Protein 3M0D (pdb70)

Secondary structure (DSSP, 8-state):
-HHHHHHHHHHHHHHHHHHHHHHHHHHHHHHHHHHHHHHHHHHHHHHHHHHHHHHHHHHHHH-/-HHHHHHHHHHHHHHHHHHHHHHHHHHHHHHHHHHHHHHHHHHHHHHHHHHHHHHHHHHHH--/--HHHHHHHHHHHHHHHHHHHHHHHHHHHHHHHHHHHHHHHHHHHHHHHHHHHHHHHHHHHT-/---HHHHHHGGGTTPPSS-SS-HHHHHHTTEEE-SSTT-EEETTT--EE--PPTT--HHHHHHHH-TT-HHHHH-

CATH classification: 1.20.5.170

Structure (mmCIF, N/CA/C/O backbone):
data_3M0D
#
_entry.id   3M0D
#
_cell.length_a   91.867
_cell.length_b   91.867
_cell.length_c   88.702
_cell.angle_alpha   90.000
_cell.angle_beta   90.000
_cell.angle_gamma   90.000
#
_symmetry.space_group_name_H-M   'I 41'
#
loop_
_entity.id
_entity.type
_entity.pdbx_description
1 polymer 'TNF receptor-associated factor 2'
2 polymer 'TNF receptor-associated factor 1'
3 polymer 'Baculoviral IAP repeat-containing protein 3'
4 non-polymer 'ZINC ION'
5 water water
#
loop_
_atom_site.group_PDB
_atom_site.id
_atom_site.type_symbol
_atom_site.label_atom_id
_atom_site.label_alt_id
_atom_site.label_comp_id
_atom_site.label_asym_id
_atom_site.label_entity_id
_atom_site.label_seq_id
_atom_site.pdbx_PDB_ins_code
_atom_site.Cartn_x
_atom_site.Cartn_y
_atom_site.Cartn_z
_atom_site.occupancy
_atom_site.B_iso_or_equiv
_atom_site.auth_seq_id
_atom_site.auth_comp_id
_atom_site.auth_asym_id
_atom_site.auth_atom_id
_atom_site.pdbx_PDB_model_num
ATOM 1 N N . GLU A 1 2 ? 20.706 43.486 24.250 1.00 67.79 267 GLU A N 1
ATOM 2 C CA . GLU A 1 2 ? 21.832 42.764 23.675 1.00 67.48 267 GLU A CA 1
ATOM 3 C C . GLU A 1 2 ? 22.482 41.850 24.699 1.00 73.50 267 GLU A C 1
ATOM 4 O O . GLU A 1 2 ? 22.115 40.684 24.813 1.00 81.51 267 GLU A O 1
ATOM 10 N N . LEU A 1 3 ? 23.447 42.379 25.446 1.00 70.63 268 LEU A N 1
ATOM 11 C CA . LEU A 1 3 ? 24.277 41.549 26.324 1.00 60.91 268 LEU A CA 1
ATOM 12 C C . LEU A 1 3 ? 23.527 40.954 27.496 1.00 62.78 268 LEU A C 1
ATOM 13 O O . LEU A 1 3 ? 23.891 39.896 28.001 1.00 60.54 268 LEU A O 1
ATOM 18 N N . LEU A 1 4 ? 22.488 41.646 27.935 1.00 71.15 269 LEU A N 1
ATOM 19 C CA . LEU A 1 4 ? 21.683 41.178 29.043 1.00 74.06 269 LEU A CA 1
ATOM 20 C C . LEU A 1 4 ? 20.913 39.932 28.635 1.00 75.18 269 LEU A C 1
ATOM 21 O O . LEU A 1 4 ? 20.949 38.906 29.319 1.00 74.69 269 LEU A O 1
ATOM 26 N N . GLN A 1 5 ? 20.217 40.020 27.509 1.00 75.60 270 GLN A N 1
ATOM 27 C CA . GLN A 1 5 ? 19.429 38.889 27.038 1.00 79.59 270 GLN A CA 1
ATOM 28 C C . GLN A 1 5 ? 20.308 37.712 26.54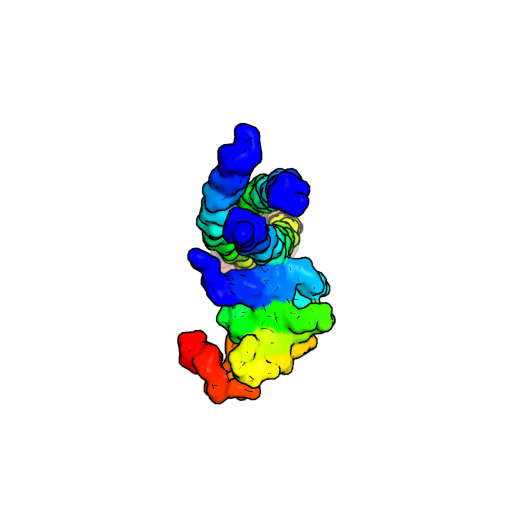7 1.00 69.21 270 GLN A C 1
ATOM 29 O O . GLN A 1 5 ? 19.896 36.547 26.616 1.00 54.15 270 GLN A O 1
ATOM 35 N N . ARG A 1 6 ? 21.514 38.024 26.070 1.00 64.30 271 ARG A N 1
ATOM 36 C CA . ARG A 1 6 ? 22.464 36.992 25.666 1.00 61.21 271 ARG A CA 1
ATOM 37 C C . ARG A 1 6 ? 22.847 36.174 26.874 1.00 54.21 271 ARG A C 1
ATOM 38 O O . ARG A 1 6 ? 22.810 34.960 26.845 1.00 55.47 271 ARG A O 1
ATOM 46 N N . CYS A 1 7 ? 23.217 36.860 27.942 1.00 53.25 272 CYS A N 1
ATOM 47 C CA . CYS A 1 7 ? 23.587 36.208 29.182 1.00 51.75 272 CYS A CA 1
ATOM 48 C C . CYS A 1 7 ? 22.420 35.453 29.834 1.00 54.35 272 CYS A C 1
ATOM 49 O O . CYS A 1 7 ? 22.603 34.346 30.330 1.00 61.02 272 CYS A O 1
ATOM 52 N N . GLU A 1 8 ? 21.227 36.035 29.834 1.00 50.94 273 GLU A N 1
ATOM 53 C CA . GLU A 1 8 ? 20.064 35.347 30.380 1.00 53.22 273 GLU A CA 1
ATOM 54 C C . GLU A 1 8 ? 19.769 34.033 29.617 1.00 65.61 273 GLU A C 1
ATOM 55 O O . GLU A 1 8 ? 19.468 32.990 30.216 1.00 64.16 273 GLU A O 1
ATOM 57 N N . SER A 1 9 ? 19.875 34.102 28.292 1.00 65.95 274 SER A N 1
ATOM 58 C CA . SER A 1 9 ? 19.647 32.966 27.394 1.00 63.63 274 SER A CA 1
ATOM 59 C C . SER A 1 9 ? 20.642 31.835 27.597 1.00 59.69 274 SER A C 1
ATOM 60 O O . SER A 1 9 ? 20.293 30.651 27.562 1.00 56.75 274 SER A O 1
ATOM 63 N N . LEU A 1 10 ? 21.894 32.224 27.775 1.00 55.22 275 LEU A N 1
ATOM 64 C CA . LEU A 1 10 ? 22.990 31.297 27.878 1.00 46.91 275 LEU A CA 1
ATOM 65 C C . LEU A 1 10 ? 22.938 30.618 29.231 1.00 57.59 275 LEU A C 1
ATOM 66 O O . LEU A 1 10 ? 23.348 29.468 29.370 1.00 69.84 275 LEU A O 1
ATOM 71 N N . GLU A 1 11 ? 22.426 31.339 30.221 1.00 50.38 276 GLU A N 1
ATOM 72 C CA . GLU A 1 11 ? 22.252 30.819 31.572 1.00 53.52 276 GLU A CA 1
ATOM 73 C C . GLU A 1 11 ? 21.210 29.701 31.601 1.00 56.12 276 GLU A C 1
ATOM 74 O O . GLU A 1 11 ? 21.227 28.820 32.482 1.00 46.64 276 GLU A O 1
ATOM 80 N N . LYS A 1 12 ? 20.295 29.762 30.635 1.00 58.99 277 LYS A N 1
ATOM 81 C CA . LYS A 1 12 ? 19.323 28.703 30.419 1.00 53.75 277 LYS A CA 1
ATOM 82 C C . LYS A 1 12 ? 19.956 27.535 29.677 1.00 52.60 277 LYS A C 1
ATOM 83 O O . LYS A 1 12 ? 19.967 26.416 30.194 1.00 64.14 277 LYS A O 1
ATOM 89 N N . LYS A 1 13 ? 20.483 27.780 28.476 1.00 40.11 278 LYS A N 1
ATOM 90 C CA . LYS A 1 13 ? 21.160 26.714 27.722 1.00 49.76 278 LYS A CA 1
ATOM 91 C C . LYS A 1 13 ? 22.211 26.008 28.585 1.00 49.48 278 LYS A C 1
ATOM 92 O O . LYS A 1 13 ? 22.416 24.801 28.483 1.00 38.53 278 LYS A O 1
ATOM 98 N N . THR A 1 14 ? 22.848 26.778 29.457 1.00 50.51 279 THR A N 1
ATOM 99 C CA . THR A 1 14 ? 23.853 26.256 30.363 1.00 39.07 279 THR A CA 1
ATOM 100 C C . THR A 1 14 ? 23.250 25.283 31.369 1.00 40.73 279 THR A C 1
ATOM 101 O O . THR A 1 14 ? 23.829 24.237 31.647 1.00 37.49 279 THR A O 1
ATOM 105 N N . ALA A 1 15 ? 22.092 25.641 31.926 1.00 51.26 280 ALA A N 1
ATOM 106 C CA . ALA A 1 15 ? 21.410 24.796 32.901 1.00 52.95 280 ALA A CA 1
ATOM 107 C C . ALA A 1 15 ? 20.876 23.549 32.208 1.00 52.34 280 ALA A C 1
ATOM 108 O O . ALA A 1 15 ? 21.024 22.452 32.729 1.00 52.63 280 ALA A O 1
ATOM 110 N N . THR A 1 16 ? 20.263 23.725 31.035 1.00 52.93 281 THR A N 1
ATOM 111 C CA . THR A 1 16 ? 19.926 22.611 30.130 1.00 52.02 281 THR A CA 1
ATOM 112 C C . THR A 1 16 ? 21.065 21.591 29.973 1.00 51.00 281 THR A C 1
ATOM 113 O O . THR A 1 16 ? 20.844 20.373 30.102 1.00 42.89 281 THR A O 1
ATOM 117 N N . PHE A 1 17 ? 22.273 22.082 29.671 1.00 46.34 282 PHE A N 1
ATOM 118 C CA . PHE A 1 17 ? 23.413 21.199 29.468 1.00 37.64 282 PHE A CA 1
ATOM 119 C C . PHE A 1 17 ? 23.714 20.412 30.735 1.00 38.94 282 PHE A C 1
ATOM 120 O O . PHE A 1 17 ? 23.844 19.176 30.697 1.00 27.81 282 PHE A O 1
ATOM 128 N N . GLU A 1 18 ? 23.802 21.131 31.850 1.00 37.06 283 GLU A N 1
ATOM 129 C CA . GLU A 1 18 ? 23.945 20.502 33.153 1.00 40.35 283 GLU A CA 1
ATOM 130 C C . GLU A 1 18 ? 22.935 19.384 33.414 1.00 44.70 283 GLU A C 1
ATOM 131 O O . GLU A 1 18 ? 23.285 18.375 34.018 1.00 52.79 283 GLU A O 1
ATOM 137 N N 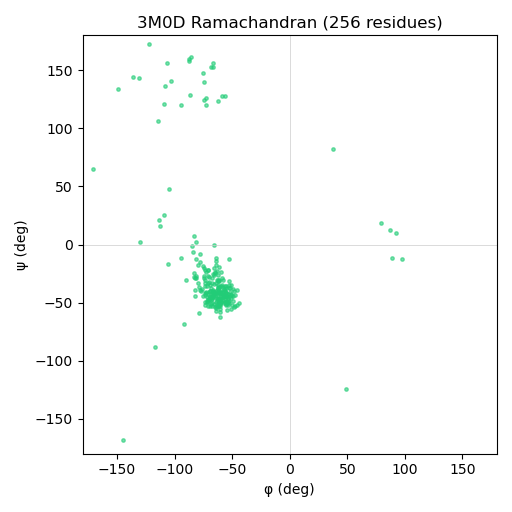. ASN A 1 19 ? 21.689 19.554 32.970 1.00 40.02 284 ASN A N 1
ATOM 138 C CA . ASN A 1 19 ? 20.660 18.522 33.177 1.00 54.12 284 ASN A CA 1
ATOM 139 C C . ASN A 1 19 ? 20.926 17.238 32.396 1.00 48.16 284 ASN A C 1
ATOM 140 O O . ASN A 1 19 ? 20.912 16.151 32.955 1.00 27.41 284 ASN A O 1
ATOM 145 N N . ILE A 1 20 ? 21.132 17.374 31.092 1.00 51.18 285 ILE A N 1
ATOM 146 C CA . ILE A 1 20 ? 21.531 16.249 30.261 1.00 49.71 285 ILE A CA 1
ATOM 147 C C . ILE A 1 20 ? 22.688 15.463 30.886 1.00 44.15 285 ILE A C 1
ATOM 148 O O . ILE A 1 20 ? 22.635 14.237 31.034 1.00 39.00 285 ILE A O 1
ATOM 153 N N . VAL A 1 21 ? 23.748 16.178 31.232 1.00 45.67 286 VAL A N 1
ATOM 154 C CA . VAL A 1 21 ? 24.953 15.537 31.732 1.00 47.89 286 VAL A CA 1
ATOM 155 C C . VAL A 1 21 ? 24.666 14.799 33.031 1.00 43.66 286 VAL A C 1
ATOM 156 O O . VAL A 1 21 ? 25.192 13.711 33.273 1.00 34.41 286 VAL A O 1
ATOM 160 N N . CYS A 1 22 ? 23.821 15.399 33.858 1.00 37.17 287 CYS A N 1
ATOM 161 C CA . CYS A 1 22 ? 23.390 14.770 35.096 1.00 38.12 287 CYS A CA 1
ATOM 162 C C . CYS A 1 22 ? 22.875 13.346 34.856 1.00 39.34 287 CYS A C 1
ATOM 163 O O . CYS A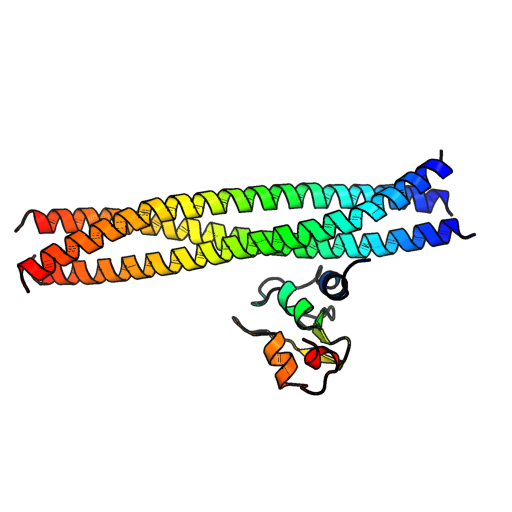 1 22 ? 23.362 12.392 35.456 1.00 38.29 287 CYS A O 1
ATOM 166 N N . VAL A 1 23 ? 21.900 13.227 33.956 1.00 38.31 288 VAL A N 1
ATOM 167 C CA . VAL A 1 23 ? 21.232 11.972 33.642 1.00 35.29 288 VAL A CA 1
ATOM 168 C C . VAL A 1 23 ? 22.161 10.977 32.947 1.00 31.45 288 VAL A C 1
ATOM 169 O O . VAL A 1 23 ? 22.156 9.773 33.245 1.00 23.68 288 VAL A O 1
ATOM 173 N N . LEU A 1 24 ? 22.935 11.479 31.993 1.00 30.64 289 LEU A N 1
ATOM 174 C CA . LEU A 1 24 ? 23.887 10.628 31.302 1.00 31.14 289 LEU A CA 1
ATOM 175 C C . LEU A 1 24 ? 24.791 9.941 32.304 1.00 37.13 289 LEU A C 1
ATOM 176 O O . LEU A 1 24 ? 24.953 8.723 32.250 1.00 38.32 289 LEU A O 1
ATOM 181 N N . ASN A 1 25 ? 25.370 10.707 33.218 1.00 22.00 290 ASN A N 1
ATOM 182 C CA . ASN A 1 25 ? 26.232 10.129 34.230 1.00 34.95 290 ASN A CA 1
ATOM 183 C C . ASN A 1 25 ? 25.557 9.041 35.044 1.00 33.04 290 ASN A C 1
ATOM 184 O O . ASN A 1 25 ? 26.157 7.998 35.328 1.00 31.80 290 ASN A O 1
ATOM 189 N N . ARG A 1 26 ? 24.319 9.301 35.444 1.00 35.58 291 ARG A N 1
ATOM 190 C CA . ARG A 1 26 ? 23.572 8.330 36.222 1.00 39.50 291 ARG A CA 1
ATOM 191 C C . ARG A 1 26 ? 23.483 7.025 35.426 1.00 36.77 291 ARG A C 1
ATOM 192 O O . ARG A 1 26 ? 23.721 5.956 35.970 1.00 30.74 291 ARG A O 1
ATOM 200 N N . GLU A 1 27 ? 23.172 7.109 34.133 1.00 39.70 292 GLU A N 1
ATOM 201 C CA . GLU A 1 27 ? 22.991 5.896 33.328 1.00 38.59 292 GLU A CA 1
ATOM 202 C C . GLU A 1 27 ? 24.281 5.134 33.098 1.00 37.99 292 GLU A C 1
ATOM 203 O O . GLU A 1 27 ? 24.293 3.907 33.152 1.00 40.25 292 GLU A O 1
ATOM 209 N N . VAL A 1 28 ? 25.374 5.851 32.863 1.00 39.87 293 VAL A N 1
ATOM 210 C CA . VAL A 1 28 ? 26.681 5.205 32.819 1.00 36.99 293 VAL A CA 1
ATOM 211 C C . VAL A 1 28 ? 26.877 4.356 34.073 1.00 39.20 293 VAL A C 1
ATOM 212 O O . VAL A 1 28 ? 27.287 3.199 33.994 1.00 42.68 293 VAL A O 1
ATOM 216 N N . GLU A 1 29 ? 26.557 4.932 35.228 1.00 32.29 294 GLU A N 1
ATOM 217 C CA . GLU A 1 29 ? 26.662 4.216 36.495 1.00 34.53 294 GLU A CA 1
ATOM 218 C C . GLU A 1 29 ? 25.772 2.968 36.554 1.00 40.55 294 GLU A C 1
ATOM 219 O O . GLU A 1 29 ? 26.203 1.927 37.062 1.00 45.73 294 GLU A O 1
ATOM 225 N N . ARG A 1 30 ? 24.538 3.068 36.059 1.00 30.58 295 ARG A N 1
ATOM 226 C CA . ARG A 1 30 ? 23.660 1.912 36.064 1.00 35.96 295 ARG A CA 1
ATOM 227 C C . ARG A 1 30 ? 24.173 0.832 35.075 1.0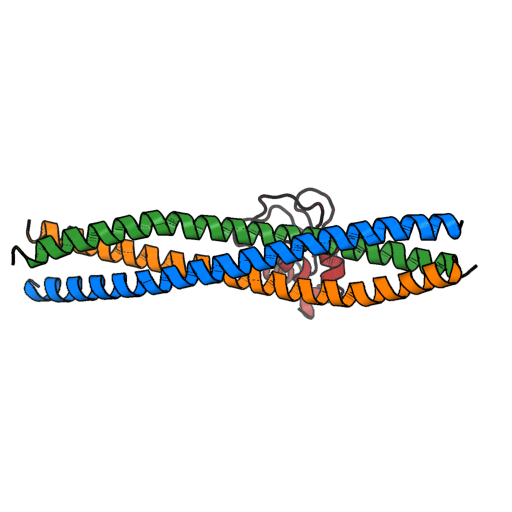0 46.67 295 ARG A C 1
ATOM 228 O O . ARG A 1 30 ? 24.097 -0.377 35.354 1.00 40.60 295 ARG A O 1
ATOM 236 N N . VAL A 1 31 ? 24.712 1.265 33.935 1.00 35.65 296 VAL A N 1
ATOM 237 C CA . VAL A 1 31 ? 25.290 0.321 32.979 1.00 33.70 296 VAL A CA 1
ATOM 238 C C . VAL A 1 31 ? 26.540 -0.341 33.574 1.00 40.63 296 VAL A C 1
ATOM 239 O O . VAL A 1 31 ? 26.720 -1.559 33.478 1.00 49.15 296 VAL A O 1
ATOM 243 N N . ALA A 1 32 ? 27.389 0.465 34.201 1.00 33.61 297 ALA A N 1
ATOM 244 C CA . ALA A 1 32 ? 28.580 -0.049 34.844 1.00 34.68 297 ALA A CA 1
ATOM 245 C C . ALA A 1 32 ? 28.216 -1.106 35.888 1.00 40.99 297 ALA A C 1
ATOM 246 O O . ALA A 1 32 ? 28.911 -2.121 36.020 1.00 41.17 297 ALA A O 1
ATOM 248 N N . MET A 1 33 ? 27.128 -0.868 36.621 1.00 43.24 298 MET A N 1
ATOM 249 C CA . MET A 1 33 ? 26.698 -1.775 37.687 1.00 45.13 298 MET A CA 1
ATOM 250 C C . MET A 1 33 ? 26.090 -3.070 37.173 1.00 51.35 298 MET A C 1
ATOM 251 O O . MET A 1 33 ? 26.346 -4.153 37.721 1.00 45.64 298 MET A O 1
ATOM 256 N N . THR A 1 34 ? 25.274 -2.963 36.131 1.00 59.82 299 THR A N 1
ATOM 257 C CA . THR A 1 34 ? 24.645 -4.155 35.575 1.00 63.35 299 THR A CA 1
ATOM 258 C C . THR A 1 34 ? 25.618 -4.955 34.703 1.00 55.33 299 THR A C 1
ATOM 259 O O . THR A 1 34 ? 25.358 -6.115 34.401 1.00 60.25 299 THR A O 1
ATOM 263 N N . ALA A 1 35 ? 26.744 -4.350 34.324 1.00 43.95 300 ALA A N 1
ATOM 264 C CA . ALA A 1 35 ? 27.853 -5.125 33.731 1.00 45.16 300 ALA A CA 1
ATOM 265 C C . ALA A 1 35 ? 28.683 -5.887 34.792 1.00 47.94 300 ALA A C 1
ATOM 266 O O . ALA A 1 35 ? 29.093 -7.032 34.561 1.00 45.47 300 ALA A O 1
ATOM 268 N N . GLU A 1 36 ? 28.920 -5.250 35.943 1.00 40.70 301 GLU A N 1
ATOM 269 C CA . GLU A 1 36 ? 29.546 -5.923 37.075 1.00 44.25 301 GLU A CA 1
ATOM 270 C C . GLU A 1 36 ? 28.717 -7.147 37.457 1.00 56.19 301 GLU A C 1
ATOM 271 O O . GLU A 1 36 ? 29.254 -8.224 37.686 1.00 62.32 301 GLU A O 1
ATOM 273 N N . ALA A 1 37 ? 27.399 -6.984 37.500 1.00 58.74 302 ALA A N 1
ATOM 274 C CA . ALA A 1 37 ? 26.511 -8.076 37.877 1.00 48.41 302 ALA A CA 1
ATOM 275 C C . ALA A 1 37 ? 26.443 -9.149 36.796 1.00 52.23 302 ALA A C 1
ATOM 276 O O . ALA A 1 37 ? 26.443 -10.355 37.093 1.00 55.72 302 ALA A O 1
ATOM 278 N N . CYS A 1 38 ? 26.362 -8.711 35.543 1.00 41.58 303 CYS A N 1
ATOM 279 C CA . CYS A 1 38 ? 26.344 -9.649 34.438 1.00 36.67 303 CYS A CA 1
ATOM 280 C C . CYS A 1 38 ? 27.559 -10.572 34.561 1.00 43.50 303 CYS A C 1
ATOM 281 O O . CYS A 1 38 ? 27.433 -11.801 34.448 1.00 40.79 303 CYS A O 1
ATOM 284 N N . SER A 1 39 ? 28.720 -9.969 34.829 1.00 39.76 304 SER A N 1
ATOM 285 C CA . SER A 1 39 ? 29.985 -10.699 34.974 1.00 48.07 304 SER A CA 1
ATOM 286 C C . SER A 1 39 ? 30.174 -11.471 36.291 1.00 51.85 304 SER A C 1
ATOM 287 O O . SER A 1 39 ? 31.033 -12.352 36.383 1.00 47.76 304 SER A O 1
ATOM 290 N N . ARG A 1 40 ? 29.393 -11.128 37.309 1.00 46.40 305 ARG A N 1
ATOM 291 C CA . ARG A 1 40 ? 29.334 -11.943 38.508 1.00 38.69 305 ARG A CA 1
ATOM 292 C C . ARG A 1 40 ? 28.555 -13.242 38.233 1.00 45.24 305 ARG A C 1
ATOM 293 O O . ARG A 1 40 ? 28.936 -14.312 38.706 1.00 42.47 305 ARG A O 1
ATOM 301 N N . GLN A 1 41 ? 27.460 -13.142 37.480 1.00 45.37 306 GLN A N 1
ATOM 302 C CA . GLN A 1 41 ? 26.657 -14.316 37.133 1.00 48.81 306 GLN A CA 1
ATOM 303 C C . GLN A 1 41 ? 27.420 -15.266 36.231 1.00 61.86 306 GLN A C 1
ATOM 304 O O . GLN A 1 41 ? 27.362 -16.485 36.396 1.00 68.11 306 GLN A O 1
ATOM 310 N N . HIS A 1 42 ? 28.115 -14.701 35.254 1.00 65.10 307 HIS A N 1
ATOM 311 C CA . HIS A 1 42 ? 28.972 -15.493 34.396 1.00 57.31 307 HIS A CA 1
ATOM 312 C C . HIS A 1 42 ? 29.995 -16.283 35.229 1.00 54.94 307 HIS A C 1
ATOM 313 O O . HIS A 1 42 ? 30.261 -17.449 34.959 1.00 55.14 307 HIS A O 1
ATOM 320 N N . ARG A 1 43 ? 30.564 -15.650 36.247 1.00 55.67 308 ARG A N 1
ATOM 321 C CA . ARG A 1 43 ? 31.549 -16.320 37.085 1.00 50.71 308 ARG A CA 1
ATOM 322 C C . ARG A 1 43 ? 30.917 -17.531 37.776 1.00 57.30 308 ARG A C 1
ATOM 323 O O . ARG A 1 43 ? 31.594 -18.537 38.015 1.00 64.45 308 ARG A O 1
ATOM 325 N N . LEU A 1 44 ? 29.617 -17.437 38.060 1.00 51.73 309 LEU A N 1
ATOM 326 C CA . LEU A 1 44 ? 28.895 -18.475 38.791 1.00 55.44 309 LEU A CA 1
ATOM 327 C C . LEU A 1 44 ? 28.461 -19.642 37.904 1.00 59.02 309 LEU A C 1
ATOM 328 O O . LEU A 1 44 ? 28.318 -20.781 38.368 1.00 51.07 309 LEU A O 1
ATOM 333 N N . ASP A 1 45 ? 28.244 -19.346 36.628 1.00 63.05 310 ASP A N 1
ATOM 334 C CA . ASP A 1 45 ? 27.811 -20.355 35.674 1.00 61.04 310 ASP A CA 1
ATOM 335 C C . ASP A 1 45 ? 29.016 -21.015 35.016 1.00 49.46 310 ASP A C 1
ATOM 336 O O . ASP A 1 45 ? 28.969 -22.178 34.647 1.00 42.19 310 ASP A O 1
ATOM 341 N N . GLN A 1 46 ? 30.099 -20.256 34.882 1.00 48.07 311 GLN A N 1
ATOM 342 C CA . GLN A 1 46 ? 31.347 -20.760 34.327 1.00 52.83 311 GLN A CA 1
ATOM 343 C C . GLN A 1 46 ? 31.898 -21.881 35.180 1.00 60.36 311 GLN A C 1
ATOM 344 O O . GLN A 1 46 ? 32.582 -22.769 34.680 1.00 60.76 311 GLN A O 1
ATOM 350 N N . ASP A 1 47 ? 31.616 -21.809 36.479 1.00 63.75 312 ASP A N 1
ATOM 351 C CA . ASP A 1 47 ? 32.059 -22.807 37.450 1.00 58.49 312 ASP A CA 1
ATOM 352 C C . ASP A 1 47 ? 31.128 -24.046 37.446 1.00 62.51 312 ASP A C 1
ATOM 353 O O . ASP A 1 47 ? 31.551 -25.165 37.772 1.00 58.68 312 ASP A O 1
ATOM 355 N N . LYS A 1 48 ? 29.867 -23.818 37.069 1.00 58.27 313 LYS A N 1
ATOM 356 C CA . LYS A 1 48 ? 28.866 -24.867 36.894 1.00 42.80 313 LYS A CA 1
ATOM 357 C C . LYS A 1 48 ? 29.109 -25.637 35.602 1.00 51.32 313 LYS A C 1
ATOM 358 O O . LYS A 1 48 ? 29.021 -26.871 35.578 1.00 66.19 313 LYS A O 1
ATOM 364 N N . ILE A 1 49 ? 29.385 -24.901 34.529 1.00 36.56 314 ILE A N 1
ATOM 365 C CA . ILE A 1 49 ? 29.835 -25.494 33.277 1.00 39.16 314 ILE A CA 1
ATOM 366 C C . ILE A 1 49 ? 31.081 -26.361 33.456 1.00 36.81 314 ILE A C 1
ATOM 367 O O . ILE A 1 49 ? 31.146 -27.485 32.969 1.00 34.15 314 ILE A O 1
ATOM 372 N N . GLU A 1 50 ? 32.087 -25.826 34.129 1.00 37.71 315 GLU A N 1
ATOM 373 C CA . GLU A 1 50 ? 33.316 -26.576 34.295 1.00 48.02 315 GLU A CA 1
ATOM 374 C C . GLU A 1 50 ? 33.003 -27.871 35.023 1.00 46.04 315 GLU A C 1
ATOM 375 O O . GLU A 1 50 ? 33.602 -28.905 34.752 1.00 41.04 315 GLU A O 1
ATOM 381 N N . ALA A 1 51 ? 32.053 -27.800 35.947 1.00 47.38 316 ALA A N 1
ATOM 382 C CA . ALA A 1 51 ? 31.671 -28.946 36.750 1.00 48.34 316 ALA A CA 1
ATOM 383 C C . ALA A 1 51 ? 30.933 -29.969 35.894 1.00 56.56 316 ALA A C 1
ATOM 384 O O . ALA A 1 51 ? 31.154 -31.177 36.023 1.00 58.59 316 ALA A O 1
ATOM 386 N N . LEU A 1 52 ? 30.057 -29.484 35.021 1.00 51.30 317 LEU A N 1
ATOM 387 C CA . LEU A 1 52 ? 29.427 -30.352 34.037 1.00 50.07 317 LEU A CA 1
ATOM 388 C C . LEU A 1 52 ? 30.438 -30.981 33.074 1.00 45.64 317 LEU A C 1
ATOM 389 O O . LEU A 1 52 ? 30.468 -32.200 32.916 1.00 34.98 317 LEU A O 1
ATOM 394 N N . SER A 1 53 ? 31.268 -30.157 32.439 1.00 45.58 318 SER A N 1
ATOM 395 C CA . SER A 1 53 ? 32.227 -30.676 31.471 1.00 47.52 318 SER A CA 1
ATOM 396 C C . SER A 1 53 ? 33.132 -31.713 32.126 1.00 54.98 318 SER A C 1
ATOM 397 O O . SER A 1 53 ? 33.616 -32.641 31.476 1.00 57.52 318 SER A O 1
ATOM 400 N N . SER A 1 54 ? 33.363 -31.535 33.419 1.00 50.80 319 SER A N 1
ATOM 401 C CA . SER A 1 54 ? 34.203 -32.439 34.175 1.00 53.68 319 SER A CA 1
ATOM 402 C C . SER A 1 54 ? 33.459 -33.773 34.391 1.00 66.65 319 SER A C 1
ATOM 403 O O . SER A 1 54 ? 34.045 -34.859 34.267 1.00 66.87 319 SER A O 1
ATOM 406 N N . LYS A 1 55 ? 32.165 -33.692 34.696 1.00 63.21 320 LYS A N 1
ATOM 407 C CA . LYS A 1 55 ? 31.366 -34.898 34.921 1.00 50.13 320 LYS A CA 1
ATOM 408 C C . LYS A 1 55 ? 31.044 -35.625 33.620 1.00 49.50 320 LYS A C 1
ATOM 409 O O . LYS A 1 55 ? 30.819 -36.839 33.617 1.00 54.84 320 LYS A O 1
ATOM 415 N N . VAL A 1 56 ? 31.003 -34.884 32.516 1.00 43.61 321 VAL A N 1
ATOM 416 C CA . VAL A 1 56 ? 30.717 -35.488 31.219 1.00 38.03 321 VAL A CA 1
ATOM 417 C C . VAL A 1 56 ? 31.939 -36.233 30.676 1.00 49.58 321 VAL A C 1
ATOM 418 O O . VAL A 1 56 ? 31.799 -37.321 30.117 1.00 55.34 321 VAL A O 1
ATOM 422 N N . GLN A 1 57 ? 33.134 -35.680 30.887 1.00 53.80 322 GLN A N 1
ATOM 423 C CA . GLN A 1 57 ? 34.359 -36.382 30.525 1.00 56.28 322 GLN A CA 1
ATOM 424 C C . GLN A 1 57 ? 34.511 -37.704 31.292 1.00 60.50 322 GLN A C 1
ATOM 425 O O . GLN A 1 57 ? 34.763 -38.741 30.688 1.00 64.17 322 GLN A O 1
ATOM 431 N N . GLN A 1 58 ? 34.348 -37.665 32.615 1.00 64.64 323 GLN A N 1
ATOM 432 C CA . GLN A 1 58 ? 34.426 -38.867 33.452 1.00 71.05 323 GLN A CA 1
ATOM 433 C C . GLN A 1 58 ? 33.529 -39.993 32.921 1.00 68.50 323 GLN A C 1
ATOM 434 O O . GLN A 1 58 ? 33.946 -41.161 32.865 1.00 66.79 323 GLN A O 1
ATOM 440 N N . LEU A 1 59 ? 32.305 -39.631 32.530 1.00 60.18 324 LEU A N 1
ATOM 441 C CA . LEU A 1 59 ? 31.343 -40.573 31.950 1.00 57.06 324 LEU A CA 1
ATOM 442 C C . LEU A 1 59 ? 31.793 -41.156 30.606 1.00 54.13 324 LEU A C 1
ATOM 443 O O . LEU A 1 59 ? 31.830 -42.374 30.419 1.00 58.22 324 LEU A O 1
ATOM 448 N N . GLU A 1 60 ? 32.107 -40.280 29.663 1.00 47.23 325 GLU A N 1
ATOM 449 C CA . GLU A 1 60 ? 32.601 -40.710 28.365 1.00 47.85 325 GLU A CA 1
ATOM 450 C C . GLU A 1 60 ? 33.747 -41.733 28.466 1.00 51.22 325 GLU A C 1
ATOM 451 O O . GLU A 1 60 ? 33.750 -42.731 27.742 1.00 46.61 325 GLU A O 1
ATOM 457 N N . ARG A 1 61 ? 34.707 -41.470 29.358 1.00 47.38 326 ARG A N 1
ATOM 458 C CA . ARG A 1 61 ? 35.825 -42.364 29.610 1.00 50.44 326 ARG A CA 1
ATOM 459 C C . ARG A 1 61 ? 35.318 -43.703 30.116 1.00 62.04 326 ARG A C 1
ATOM 460 O O . ARG A 1 61 ? 35.867 -44.756 29.778 1.00 64.98 326 ARG A O 1
ATOM 468 N N . SER A 1 62 ? 34.264 -43.645 30.925 1.00 59.75 327 SER A N 1
ATOM 469 C CA . SER A 1 62 ? 33.684 -44.830 31.539 1.00 60.34 327 SER A CA 1
ATOM 470 C C . SER A 1 62 ? 33.192 -45.874 30.530 1.00 69.84 327 SER A C 1
ATOM 471 O O . SER A 1 62 ? 33.099 -47.068 30.850 1.00 78.35 327 SER A O 1
ATOM 474 N N . ILE A 1 63 ? 32.887 -45.435 29.313 1.00 64.78 328 ILE A N 1
ATOM 475 C CA . ILE A 1 63 ? 32.262 -46.324 28.346 1.00 62.89 328 ILE A CA 1
ATOM 476 C C . ILE A 1 63 ? 32.945 -46.335 26.972 1.00 57.20 328 ILE A C 1
ATOM 477 O O . ILE A 1 63 ? 32.493 -47.026 26.057 1.00 56.43 328 ILE A O 1
ATOM 482 N N . GLY A 1 64 ? 34.029 -45.578 26.834 1.00 50.49 329 GLY A N 1
ATOM 483 C CA . GLY A 1 64 ? 34.587 -45.279 25.525 1.00 49.50 329 GLY A CA 1
ATOM 484 C C . GLY A 1 64 ? 33.841 -44.113 24.881 1.00 58.82 329 GLY A C 1
ATOM 485 O O . GLY A 1 64 ? 34.198 -42.928 25.021 1.00 59.47 329 GLY A O 1
ATOM 486 N N . GLU B 1 2 ? 25.911 41.637 39.896 1.00 82.59 267 GLU B N 1
ATOM 487 C CA . GLU B 1 2 ? 24.869 41.499 38.886 1.00 83.39 267 GLU B CA 1
ATOM 488 C C . GLU B 1 2 ? 25.404 40.914 37.584 1.00 80.21 267 GLU B C 1
ATOM 489 O O . GLU B 1 2 ? 25.906 39.794 37.563 1.00 88.39 267 GLU B O 1
ATOM 495 N N . LEU B 1 3 ? 25.318 41.679 36.504 1.00 69.90 268 LEU B N 1
ATOM 496 C CA . LEU B 1 3 ? 25.675 41.175 35.177 1.00 63.62 268 LEU B CA 1
ATOM 497 C C . LEU B 1 3 ? 27.171 40.932 34.899 1.00 70.63 268 LEU B C 1
ATOM 498 O O . LEU B 1 3 ? 27.510 40.036 34.130 1.00 77.62 268 LEU B O 1
ATOM 503 N N . LEU B 1 4 ? 28.070 41.722 35.477 1.00 65.86 269 LEU B N 1
ATOM 504 C CA . LEU B 1 4 ? 29.485 41.468 35.235 1.00 68.44 269 LEU B CA 1
ATOM 505 C C . LEU B 1 4 ? 29.907 40.125 35.850 1.00 69.02 269 LEU B C 1
ATOM 506 O O . LEU B 1 4 ? 30.667 39.359 35.248 1.00 62.80 269 LEU B O 1
ATOM 511 N N . GLN B 1 5 ? 29.401 39.850 37.051 1.00 68.73 270 GLN B N 1
ATOM 512 C CA . GLN B 1 5 ? 29.737 38.628 37.765 1.00 70.76 270 GLN B CA 1
ATOM 513 C C . GLN B 1 5 ? 29.035 37.428 37.134 1.00 74.32 270 GLN B C 1
ATOM 514 O O . GLN B 1 5 ? 29.584 36.326 37.131 1.00 78.10 270 GLN B O 1
ATOM 516 N N . ARG B 1 6 ? 27.829 37.647 36.599 1.00 65.33 271 ARG B N 1
ATOM 517 C CA . ARG B 1 6 ? 27.087 36.590 35.898 1.00 60.83 271 ARG B CA 1
ATOM 518 C C . ARG B 1 6 ? 27.850 36.050 34.681 1.00 65.32 271 ARG B C 1
ATOM 519 O O . ARG B 1 6 ? 28.070 34.841 34.555 1.00 77.89 271 ARG B O 1
ATOM 527 N N . CYS B 1 7 ? 28.228 36.950 33.780 1.00 47.76 272 CYS B N 1
ATOM 528 C CA . CYS B 1 7 ? 29.179 36.639 32.717 1.00 49.54 272 CYS B CA 1
ATOM 529 C C . CYS B 1 7 ? 30.452 35.897 33.178 1.00 60.05 272 CYS B C 1
ATOM 530 O O . CYS B 1 7 ? 30.915 34.995 32.487 1.00 64.67 272 CYS B O 1
ATOM 533 N N . GLU B 1 8 ? 31.055 36.302 34.296 1.00 58.92 273 GLU B N 1
ATOM 534 C CA . GLU B 1 8 ? 32.303 35.677 34.738 1.00 52.56 273 GLU B CA 1
ATOM 535 C C . GLU B 1 8 ? 32.026 34.224 35.141 1.00 56.71 273 GLU B C 1
ATOM 536 O O . GLU B 1 8 ? 32.799 33.308 34.821 1.00 41.00 273 GLU B O 1
ATOM 538 N N . SER B 1 9 ? 30.901 34.029 35.827 1.00 63.86 274 SER B N 1
ATOM 539 C CA . SER B 1 9 ? 30.431 32.701 36.204 1.00 66.32 274 SER B CA 1
ATOM 540 C C . SER B 1 9 ? 30.293 31.787 34.984 1.00 59.98 274 SER B C 1
ATOM 541 O O . SER B 1 9 ? 30.669 30.614 35.033 1.00 57.12 274 SER B O 1
ATOM 544 N N . LEU B 1 10 ? 29.769 32.345 33.896 1.00 54.13 275 LEU B N 1
ATOM 545 C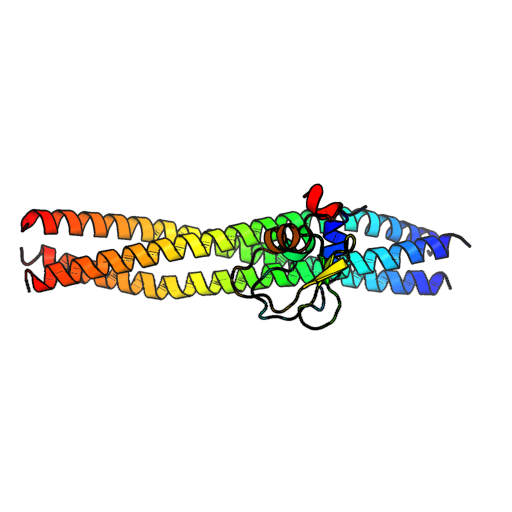 CA . LEU B 1 10 ? 29.583 31.624 32.634 1.00 53.36 275 LEU B CA 1
ATOM 546 C C . LEU B 1 10 ? 30.884 31.152 31.932 1.00 49.97 275 LEU B C 1
ATOM 547 O O . LEU B 1 10 ? 31.049 29.959 31.653 1.00 51.10 275 LEU B O 1
ATOM 552 N N . GLU B 1 11 ? 31.794 32.073 31.630 1.00 45.55 276 GLU B N 1
ATOM 553 C CA . GLU B 1 11 ? 33.062 31.694 31.012 1.00 55.89 276 GLU B CA 1
ATOM 554 C C . GLU B 1 11 ? 33.884 30.757 31.905 1.00 61.55 276 GLU B C 1
ATOM 555 O O . GLU B 1 11 ? 34.784 30.067 31.422 1.00 72.90 276 GLU B O 1
ATOM 561 N N . LYS B 1 12 ? 33.572 30.737 33.199 1.00 49.49 277 LYS B N 1
ATOM 562 C CA . LYS B 1 12 ? 34.175 29.782 34.119 1.00 44.12 277 LYS B CA 1
ATOM 563 C C . LYS B 1 12 ? 33.510 28.416 33.986 1.00 49.45 277 LYS B C 1
ATOM 564 O O . LYS B 1 12 ? 34.162 27.379 34.097 1.00 48.44 277 LYS B O 1
ATOM 566 N N . LYS B 1 13 ? 32.200 28.435 33.760 1.00 53.57 278 LYS B N 1
ATOM 567 C CA . LYS B 1 13 ? 31.389 27.226 33.716 1.00 53.00 278 LYS B CA 1
ATOM 568 C C . LYS B 1 13 ? 31.726 26.453 32.460 1.00 50.15 278 LYS B C 1
ATOM 569 O O . LYS B 1 13 ? 32.053 25.264 32.513 1.00 54.31 278 LYS B O 1
ATOM 575 N N . THR B 1 14 ? 31.657 27.136 31.326 1.00 37.74 279 THR B N 1
ATOM 576 C CA . THR B 1 14 ? 31.922 26.491 30.051 1.00 53.74 279 THR B CA 1
ATOM 577 C C . THR B 1 14 ? 33.392 26.061 29.911 1.00 64.46 279 THR B C 1
ATOM 578 O O . THR B 1 14 ? 33.726 25.142 29.152 1.00 61.10 279 THR B O 1
ATOM 582 N N . ALA B 1 15 ? 34.276 26.746 30.627 1.00 64.87 280 ALA B N 1
ATOM 583 C CA . ALA B 1 15 ? 35.663 26.328 30.682 1.00 52.36 280 ALA B CA 1
ATOM 584 C C . ALA B 1 15 ? 35.702 24.918 31.252 1.00 53.02 280 ALA B C 1
ATOM 585 O O . ALA B 1 15 ? 36.354 24.031 30.715 1.00 64.78 280 ALA B O 1
ATOM 587 N N . THR B 1 16 ? 34.977 24.716 32.343 1.00 50.98 281 THR B N 1
ATOM 588 C CA . THR B 1 16 ? 34.961 23.435 33.027 1.00 59.51 281 THR B CA 1
ATOM 589 C C . THR B 1 16 ? 34.179 22.399 32.238 1.00 57.79 281 THR B C 1
ATOM 590 O O . THR B 1 16 ? 34.394 21.198 32.398 1.00 57.58 281 THR B O 1
ATOM 594 N N . PHE B 1 17 ? 33.275 22.870 31.387 1.00 50.44 282 PHE B N 1
ATOM 595 C CA . PHE B 1 17 ? 32.461 21.969 30.588 1.00 42.54 282 PHE B CA 1
ATOM 596 C C . PHE B 1 17 ? 33.291 21.121 29.657 1.00 33.80 282 PHE B C 1
ATOM 597 O O . PHE B 1 17 ? 32.916 19.986 29.371 1.00 40.60 282 PHE B O 1
ATOM 605 N N . GLU B 1 18 ? 34.415 21.663 29.192 1.00 29.36 283 GLU B N 1
ATOM 606 C CA . GLU B 1 18 ? 35.309 20.915 28.309 1.00 32.19 283 GLU B CA 1
ATOM 607 C C . GLU B 1 18 ? 35.830 19.636 28.951 1.00 41.94 283 GLU B C 1
ATOM 608 O O . GLU B 1 18 ? 35.778 18.546 28.337 1.00 43.65 283 GLU B O 1
ATOM 614 N N . ASN B 1 19 ? 36.342 19.763 30.176 1.00 37.09 284 ASN B N 1
ATOM 615 C CA . ASN B 1 19 ? 36.901 18.595 30.836 1.00 43.91 284 ASN B CA 1
ATOM 616 C C . ASN B 1 19 ? 35.845 17.578 31.259 1.00 44.04 284 ASN B C 1
ATOM 617 O O . ASN B 1 19 ? 36.099 16.359 31.244 1.00 43.52 284 ASN B O 1
ATOM 622 N N . ILE B 1 20 ? 34.662 18.079 31.611 1.00 36.87 285 ILE B N 1
ATOM 623 C CA . ILE B 1 20 ? 33.513 17.216 31.850 1.00 35.33 285 ILE B CA 1
ATOM 624 C C . ILE B 1 20 ? 33.239 16.307 30.650 1.00 34.34 285 ILE B C 1
ATOM 625 O O . ILE B 1 20 ? 33.211 15.072 30.792 1.00 31.33 285 ILE B O 1
ATOM 630 N N . VAL B 1 21 ? 33.044 16.917 29.480 1.00 30.19 286 VAL B N 1
ATOM 631 C CA . VAL B 1 21 ? 32.816 16.169 28.247 1.00 29.55 286 VAL B CA 1
ATOM 632 C C . VAL B 1 21 ? 33.957 15.214 27.964 1.00 37.07 286 VAL B C 1
ATOM 633 O O . VAL B 1 21 ? 33.735 14.074 27.556 1.00 41.07 286 VAL B O 1
ATOM 637 N N . CYS B 1 22 ? 35.182 15.688 28.176 1.00 38.33 287 CYS B N 1
ATOM 638 C CA . CYS B 1 22 ? 36.374 14.913 27.866 1.00 39.11 287 CYS B CA 1
ATOM 639 C C . CYS B 1 22 ? 36.438 13.646 28.724 1.00 36.73 287 CYS B C 1
ATOM 640 O O . CYS B 1 22 ? 36.766 12.557 28.245 1.00 33.14 287 CYS B O 1
ATOM 643 N N . VAL B 1 23 ? 36.098 13.797 29.994 1.00 30.11 288 VAL B N 1
ATOM 644 C CA . VAL B 1 23 ? 35.977 12.661 30.885 1.00 26.52 288 VAL B CA 1
ATOM 645 C C . VAL B 1 23 ? 34.835 11.700 30.512 1.00 29.18 288 VAL B C 1
ATOM 646 O O . VAL B 1 23 ? 35.049 10.488 30.417 1.00 34.19 288 VAL B O 1
ATOM 650 N N . LEU B 1 24 ? 33.631 12.237 30.322 1.00 26.25 289 LEU B N 1
ATOM 651 C CA . LEU B 1 24 ? 32.467 11.438 29.935 1.00 27.70 289 LEU B CA 1
ATOM 652 C C . LEU B 1 24 ? 32.761 10.619 28.704 1.00 32.73 289 LEU B C 1
ATOM 653 O O . LEU B 1 24 ? 32.372 9.452 28.603 1.00 31.76 289 LEU B O 1
ATOM 658 N N . ASN B 1 25 ? 33.430 11.247 27.745 1.00 31.70 290 ASN B N 1
ATOM 659 C CA . ASN B 1 25 ? 33.788 10.548 26.534 1.00 35.22 290 ASN B CA 1
ATOM 660 C C . ASN B 1 25 ? 34.643 9.299 26.818 1.00 39.96 290 ASN B C 1
ATOM 661 O O . ASN B 1 25 ? 34.415 8.232 26.238 1.00 32.30 290 ASN B O 1
ATOM 666 N N . ARG B 1 26 ? 35.614 9.430 27.720 1.00 39.36 291 ARG B N 1
ATOM 667 C CA . ARG B 1 26 ? 36.366 8.274 28.174 1.00 38.85 291 ARG B CA 1
ATOM 668 C C . ARG B 1 26 ? 35.465 7.257 28.872 1.00 41.02 291 ARG B C 1
ATOM 669 O O . ARG B 1 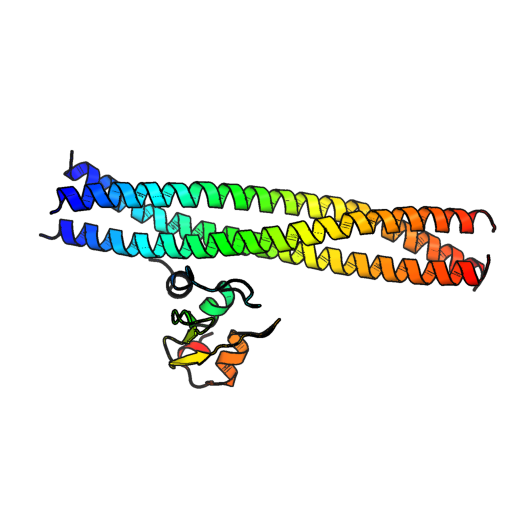26 ? 35.454 6.071 28.522 1.00 37.66 291 ARG B O 1
ATOM 677 N N . GLU B 1 27 ? 34.709 7.720 29.861 1.00 37.39 292 GLU B N 1
ATOM 678 C CA . GLU B 1 27 ? 33.870 6.814 30.633 1.00 43.65 292 GLU B CA 1
ATOM 679 C C . GLU B 1 27 ? 32.836 6.062 29.784 1.00 48.01 292 GLU B C 1
ATOM 680 O O . GLU B 1 27 ? 32.627 4.867 29.974 1.00 56.31 292 GLU B O 1
ATOM 686 N N . VAL B 1 28 ? 32.217 6.746 28.827 1.00 43.32 293 VAL B N 1
ATOM 687 C CA . VAL B 1 28 ? 31.245 6.101 27.943 1.00 40.63 293 VAL B CA 1
ATOM 688 C C . VAL B 1 28 ? 31.908 5.084 27.012 1.00 38.62 293 VAL B C 1
ATOM 689 O O . VAL B 1 28 ? 31.406 3.975 26.843 1.00 41.61 293 VAL B O 1
ATOM 693 N N . GLU B 1 29 ? 33.029 5.459 26.407 1.00 30.56 294 GLU B N 1
ATOM 694 C CA . GLU B 1 29 ? 33.820 4.503 25.632 1.00 35.61 294 GLU B CA 1
ATOM 695 C C . GLU B 1 29 ? 34.176 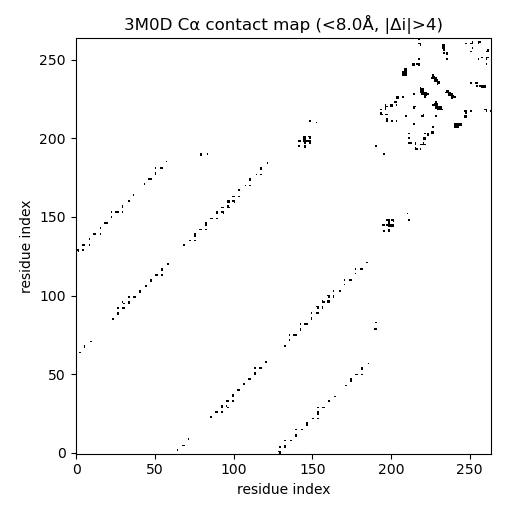3.246 26.463 1.00 38.42 294 GLU B C 1
ATOM 696 O O . GLU B 1 29 ? 34.020 2.108 26.004 1.00 25.18 294 GLU B O 1
ATOM 702 N N . ARG B 1 30 ? 34.651 3.471 27.686 1.00 34.80 295 ARG B N 1
ATOM 703 C CA . ARG B 1 30 ? 35.082 2.399 28.566 1.00 34.69 295 ARG B CA 1
ATOM 704 C C . ARG B 1 30 ? 33.915 1.476 28.897 1.00 41.37 295 ARG B C 1
ATOM 705 O O . ARG B 1 30 ? 34.038 0.260 28.843 1.00 43.20 295 ARG B O 1
ATOM 713 N N . VAL B 1 31 ? 32.782 2.063 29.251 1.00 43.32 296 VAL B N 1
ATOM 714 C CA . VAL B 1 31 ? 31.601 1.285 29.593 1.00 37.68 296 VAL B CA 1
ATOM 715 C C . VAL B 1 31 ? 31.076 0.486 28.403 1.00 33.20 296 VAL B C 1
ATOM 716 O O . VAL B 1 31 ? 30.777 -0.697 28.545 1.00 35.14 296 VAL B O 1
ATOM 720 N N . ALA B 1 32 ? 30.970 1.134 27.240 1.00 25.97 297 ALA B N 1
ATOM 721 C CA . ALA B 1 32 ? 30.609 0.454 25.996 1.00 22.86 297 ALA B CA 1
ATOM 722 C C . ALA B 1 32 ? 31.471 -0.799 25.790 1.00 30.50 297 ALA B C 1
ATOM 723 O O . ALA B 1 32 ? 30.974 -1.882 25.452 1.00 23.71 297 ALA B O 1
ATOM 725 N N . MET B 1 33 ? 32.774 -0.590 25.960 1.00 38.19 298 MET B N 1
ATOM 726 C CA . MET B 1 33 ? 33.810 -1.603 25.936 1.00 39.83 298 MET B CA 1
ATOM 727 C C . MET B 1 33 ? 33.455 -2.802 26.812 1.00 43.05 298 MET B C 1
ATOM 728 O O . MET B 1 33 ? 33.496 -3.952 26.373 1.00 40.12 298 MET B O 1
ATOM 733 N N . THR B 1 34 ? 33.145 -2.505 28.068 1.00 35.46 299 THR B N 1
ATOM 734 C CA . THR B 1 34 ? 32.838 -3.495 29.076 1.00 29.63 299 THR B CA 1
ATOM 735 C C . THR B 1 34 ? 31.641 -4.309 28.674 1.00 35.70 299 THR B C 1
ATOM 736 O O . THR B 1 34 ? 31.685 -5.547 28.680 1.00 44.54 299 THR B O 1
ATOM 740 N N . ALA B 1 35 ? 30.562 -3.604 28.346 1.00 26.66 300 ALA B N 1
ATOM 741 C CA . ALA B 1 35 ? 29.325 -4.248 27.931 1.00 31.28 300 ALA B CA 1
ATOM 742 C C . ALA B 1 35 ? 29.592 -5.151 26.734 1.00 34.84 300 ALA B C 1
ATOM 743 O O . ALA B 1 35 ? 29.159 -6.302 26.709 1.00 40.17 300 ALA B O 1
ATOM 745 N N . GLU B 1 36 ? 30.310 -4.631 25.743 1.00 27.22 301 GLU B N 1
ATOM 746 C CA . GLU B 1 36 ? 30.719 -5.457 24.617 1.00 36.19 301 GLU B CA 1
ATOM 747 C C . GLU B 1 36 ? 31.379 -6.768 25.102 1.00 44.13 301 GLU B C 1
ATOM 748 O O . GLU B 1 36 ? 30.986 -7.869 24.697 1.00 35.58 301 GLU B O 1
ATOM 754 N N . ALA B 1 37 ? 32.366 -6.640 25.985 1.00 42.11 302 ALA B N 1
ATOM 755 C CA . ALA B 1 37 ? 33.096 -7.794 26.497 1.00 39.66 302 ALA B CA 1
ATOM 756 C C . ALA B 1 37 ? 32.205 -8.706 27.335 1.00 51.94 302 ALA B C 1
ATOM 757 O O . ALA B 1 37 ? 32.522 -9.883 27.548 1.00 53.22 302 ALA B O 1
ATOM 759 N N . CYS B 1 38 ? 31.096 -8.158 27.816 1.00 46.22 303 CYS B N 1
ATOM 760 C CA . CYS B 1 38 ? 30.130 -8.975 28.522 1.00 39.68 303 CYS B CA 1
ATOM 761 C C . CYS B 1 38 ? 29.375 -9.848 27.534 1.00 40.17 303 CYS B C 1
ATOM 762 O O . CYS B 1 38 ? 29.283 -11.064 27.718 1.00 32.82 303 CYS B O 1
ATOM 765 N N . SER B 1 39 ? 28.868 -9.224 26.473 1.00 42.90 304 SER B N 1
ATOM 766 C CA . SER B 1 39 ? 28.202 -9.955 25.404 1.00 46.87 304 SER B CA 1
ATOM 767 C C . SER B 1 39 ? 29.092 -11.065 24.870 1.00 45.36 304 SER B C 1
ATOM 768 O O . SER B 1 39 ? 28.664 -12.205 24.744 1.00 46.23 304 SER B O 1
ATOM 771 N N . ARG B 1 40 ? 30.335 -10.720 24.556 1.00 43.67 305 ARG B N 1
ATOM 772 C CA . ARG B 1 40 ? 31.280 -11.670 24.006 1.00 47.84 305 ARG B CA 1
ATOM 773 C C . ARG B 1 40 ? 31.416 -12.883 24.924 1.00 59.92 305 ARG B C 1
ATOM 774 O O . ARG B 1 40 ? 31.289 -14.045 24.495 1.00 54.78 305 ARG B O 1
ATOM 782 N N . GLN B 1 41 ? 31.685 -12.601 26.194 1.00 58.72 306 GLN B N 1
ATOM 783 C CA . GLN B 1 41 ? 31.866 -13.653 27.175 1.00 49.53 306 GLN B CA 1
ATOM 784 C C . GLN B 1 41 ? 30.642 -14.563 27.238 1.00 51.07 306 GLN B C 1
ATOM 785 O O . GLN B 1 41 ? 30.766 -15.791 27.271 1.00 46.67 306 GLN B O 1
ATOM 791 N N . HIS B 1 42 ? 29.461 -13.959 27.254 1.00 53.66 307 HIS B N 1
ATOM 792 C CA . HIS B 1 42 ? 28.230 -14.729 27.202 1.00 52.60 307 HIS B CA 1
ATOM 793 C C . HIS B 1 42 ? 28.211 -15.640 25.976 1.00 49.75 307 HIS B C 1
ATOM 794 O O . HIS B 1 42 ? 27.975 -16.836 26.105 1.00 55.13 307 HIS B O 1
ATOM 801 N N . ARG B 1 43 ? 28.477 -15.096 24.792 1.00 42.61 308 ARG B N 1
ATOM 802 C CA . ARG B 1 43 ? 28.412 -15.917 23.589 1.00 48.20 308 ARG B CA 1
ATOM 803 C C . ARG B 1 43 ? 29.305 -17.162 23.658 1.00 52.08 308 ARG B C 1
ATOM 804 O O . ARG B 1 43 ? 28.928 -18.222 23.167 1.00 51.16 308 ARG B O 1
ATOM 812 N N . LEU B 1 44 ? 30.469 -17.038 24.289 1.00 53.42 309 LEU B N 1
ATOM 813 C CA . LEU B 1 44 ? 31.358 -18.182 24.506 1.00 55.07 309 LEU B CA 1
ATOM 814 C C . LEU B 1 44 ? 30.774 -19.242 25.435 1.00 56.43 309 LEU B C 1
ATOM 815 O O . LEU B 1 44 ? 31.064 -20.434 25.282 1.00 53.51 309 LEU B O 1
ATOM 820 N N . ASP B 1 45 ? 29.996 -18.799 26.422 1.00 52.18 310 ASP B N 1
ATOM 821 C CA . ASP B 1 45 ? 29.364 -19.702 27.375 1.00 45.54 310 ASP B CA 1
ATOM 822 C C . ASP B 1 45 ? 28.298 -20.521 26.681 1.00 46.37 310 ASP B C 1
ATOM 823 O O . ASP B 1 45 ? 28.228 -21.737 26.827 1.00 48.34 310 ASP B O 1
ATOM 828 N N . GLN B 1 46 ? 27.462 -19.831 25.922 1.00 44.76 311 GLN B N 1
ATOM 829 C CA . GLN B 1 46 ? 26.364 -20.452 25.212 1.00 46.60 311 GLN B CA 1
ATOM 830 C C . GLN B 1 46 ? 26.896 -21.548 24.317 1.00 42.61 311 GLN B C 1
ATOM 831 O O . GLN B 1 46 ? 26.306 -22.615 24.183 1.00 47.63 311 GLN B O 1
ATOM 837 N N . ASP B 1 47 ? 28.033 -21.264 23.707 1.00 35.80 312 ASP B N 1
ATOM 838 C CA . ASP B 1 47 ? 28.688 -22.213 22.835 1.00 42.18 312 ASP B CA 1
ATOM 839 C C . ASP B 1 47 ? 29.183 -23.419 23.624 1.00 39.10 312 ASP B C 1
ATOM 840 O O . ASP B 1 47 ? 29.094 -24.547 23.166 1.00 34.18 312 ASP B O 1
ATOM 845 N N . LYS B 1 48 ? 29.697 -23.166 24.818 1.00 42.94 313 LYS B N 1
ATOM 846 C CA . LYS B 1 48 ? 30.036 -24.224 25.756 1.00 36.96 313 LYS B CA 1
ATOM 847 C C . LYS B 1 48 ? 28.820 -25.042 26.200 1.00 44.20 313 LYS B C 1
ATOM 848 O O . LYS B 1 48 ? 28.944 -26.251 26.442 1.00 53.41 313 LYS B O 1
ATOM 854 N N . ILE B 1 49 ? 27.662 -24.394 26.333 1.00 32.84 314 ILE B N 1
ATOM 855 C CA . ILE B 1 49 ? 26.447 -25.099 26.728 1.00 30.94 314 ILE B CA 1
ATOM 856 C C . ILE B 1 49 ? 25.947 -25.977 25.586 1.00 34.77 314 ILE B C 1
ATOM 857 O O . ILE B 1 49 ? 25.585 -27.141 25.790 1.00 28.60 314 ILE B O 1
ATOM 862 N N . GLU B 1 50 ? 25.930 -25.413 24.381 1.00 35.96 315 GLU B N 1
ATOM 863 C CA . GLU B 1 50 ? 25.568 -26.165 23.178 1.00 37.03 315 GLU B CA 1
ATOM 864 C C . GLU B 1 50 ? 26.409 -27.462 23.068 1.00 37.48 315 GLU B C 1
ATOM 865 O O . GLU B 1 50 ? 25.910 -28.526 22.724 1.00 31.38 315 GLU B O 1
ATOM 871 N N . ALA B 1 51 ? 27.691 -27.353 23.389 1.00 38.95 316 ALA B N 1
ATOM 872 C CA . ALA B 1 51 ? 28.630 -28.453 23.298 1.00 39.43 316 ALA B CA 1
ATOM 873 C C . ALA B 1 51 ? 28.350 -29.512 24.354 1.00 42.03 316 ALA B C 1
ATOM 874 O O . ALA B 1 51 ? 28.325 -30.702 24.065 1.00 40.18 316 ALA B O 1
ATOM 876 N N . LEU B 1 52 ? 28.169 -29.061 25.587 1.00 40.66 317 LEU B N 1
ATOM 877 C CA . LEU B 1 52 ? 27.839 -29.942 26.696 1.00 42.94 317 LEU B CA 1
ATOM 878 C C . LEU B 1 52 ? 26.486 -30.583 26.430 1.00 40.65 317 LEU B C 1
ATOM 879 O O . LEU B 1 52 ? 26.204 -31.691 26.862 1.00 39.94 317 LEU B O 1
ATOM 884 N N . SER B 1 53 ? 25.634 -29.862 25.721 1.00 42.18 318 SER B N 1
ATOM 885 C CA . SER B 1 53 ? 24.291 -30.341 25.467 1.00 42.26 318 SER B CA 1
ATOM 886 C C . SER B 1 53 ? 24.368 -31.461 24.437 1.00 51.30 318 SER B C 1
ATOM 887 O O . SER B 1 53 ? 23.717 -32.499 24.565 1.00 46.03 318 SER B O 1
ATOM 890 N N . SER B 1 54 ? 25.190 -31.233 23.415 1.00 54.98 319 SER B N 1
ATOM 891 C CA . SER B 1 54 ? 25.458 -32.221 22.371 1.00 51.34 319 SER B CA 1
ATOM 892 C C . SER B 1 54 ? 25.973 -33.532 22.955 1.00 51.80 319 SER B C 1
ATOM 893 O O . SER B 1 54 ? 25.505 -34.617 22.615 1.00 52.56 319 SER B O 1
ATOM 896 N N . LYS B 1 55 ? 26.957 -33.406 23.834 1.00 47.89 320 LYS B N 1
ATOM 897 C CA . LYS B 1 55 ? 27.604 -34.543 24.442 1.00 39.07 320 LYS B CA 1
ATOM 898 C C . LYS B 1 55 ? 26.662 -35.370 25.311 1.00 44.65 320 LYS B C 1
ATOM 899 O O . LYS B 1 55 ? 26.728 -36.606 25.282 1.00 51.97 320 LYS B O 1
ATOM 905 N N . VAL B 1 56 ? 25.787 -34.715 26.076 1.00 37.79 321 VAL B N 1
ATOM 906 C CA . VAL B 1 56 ? 24.801 -35.466 26.869 1.00 42.34 321 VAL B CA 1
ATOM 907 C C . VAL B 1 56 ? 23.699 -36.126 26.037 1.00 43.55 321 VAL B C 1
ATOM 908 O O . VAL B 1 56 ? 23.057 -37.051 26.508 1.00 51.45 321 VAL B O 1
ATOM 912 N N . GLN B 1 57 ? 23.443 -35.651 24.826 1.00 37.85 322 GLN B N 1
ATOM 913 C CA . GLN B 1 57 ? 22.469 -36.340 24.002 1.00 42.72 322 GLN B CA 1
ATOM 914 C C . GLN B 1 57 ? 23.127 -37.628 23.521 1.00 50.16 322 GLN B C 1
ATOM 915 O O . GLN B 1 57 ? 22.487 -38.667 23.414 1.00 48.41 322 GLN B O 1
ATOM 921 N N . GLN B 1 58 ? 24.425 -37.544 23.255 1.00 50.94 323 GLN B N 1
ATOM 922 C CA . GLN B 1 58 ? 25.186 -38.678 22.760 1.00 49.20 323 GLN B CA 1
ATOM 923 C C . GLN B 1 58 ? 25.293 -39.780 23.811 1.00 48.19 323 GLN B C 1
ATOM 924 O O . GLN B 1 58 ? 25.115 -40.961 23.504 1.00 48.81 323 GLN B O 1
ATOM 930 N N . LEU B 1 59 ? 25.595 -39.391 25.044 1.00 47.27 324 LEU B N 1
ATOM 931 C CA . LEU B 1 59 ? 25.625 -40.337 26.155 1.00 46.04 324 LEU B CA 1
ATOM 932 C C . LEU B 1 59 ? 24.272 -41.002 26.371 1.00 48.86 324 LEU B C 1
ATOM 933 O O . LEU B 1 59 ? 24.194 -42.219 26.536 1.00 53.11 324 LEU B O 1
ATOM 938 N N . GLU B 1 60 ? 23.209 -40.202 26.371 1.00 47.17 325 GLU B N 1
ATOM 939 C CA . GLU B 1 60 ? 21.853 -40.727 26.497 1.00 54.69 325 GLU B CA 1
ATOM 940 C C . GLU B 1 60 ? 21.501 -41.745 25.411 1.00 59.93 325 GLU B C 1
ATOM 941 O O . GLU B 1 60 ? 20.818 -42.733 25.680 1.00 64.24 325 GLU B O 1
ATOM 947 N N . ARG B 1 61 ? 21.962 -41.498 24.188 1.00 57.47 326 ARG B N 1
ATOM 948 C CA . ARG B 1 61 ? 21.793 -42.451 23.097 1.00 49.94 326 ARG B CA 1
ATOM 949 C C . ARG B 1 61 ? 22.734 -43.654 23.244 1.00 48.77 326 ARG B C 1
ATOM 950 O O . ARG B 1 61 ? 22.415 -44.760 22.794 1.00 58.46 326 ARG B O 1
ATOM 958 N N . SER B 1 62 ? 23.885 -43.451 23.874 1.00 37.14 327 SER B N 1
ATOM 959 C CA . SER B 1 62 ? 24.795 -44.571 24.090 1.00 47.95 327 SER B CA 1
ATOM 960 C C . SER B 1 62 ? 24.377 -45.450 25.270 1.00 58.84 327 SER B C 1
ATOM 961 O O . SER B 1 62 ? 24.766 -46.610 25.352 1.00 66.25 327 SER B O 1
ATOM 964 N N . ILE B 1 63 ? 23.513 -44.893 26.121 1.00 65.60 328 ILE B N 1
ATOM 965 C CA . ILE B 1 63 ? 22.980 -45.592 27.291 1.00 61.99 328 ILE B CA 1
ATOM 966 C C . ILE B 1 63 ? 21.454 -45.802 27.276 1.00 85.14 328 ILE B C 1
ATOM 967 O O . ILE B 1 63 ? 20.974 -46.833 26.805 1.00 87.76 328 ILE B O 1
ATOM 972 N N . GLY B 1 64 ? 20.716 -44.825 27.791 1.00 73.39 329 GLY B N 1
ATOM 973 C CA . GLY B 1 64 ? 19.268 -44.904 27.835 1.00 61.25 329 GLY B CA 1
ATOM 974 C C . GLY B 1 64 ? 18.694 -44.327 29.114 1.00 65.38 329 GLY B C 1
ATOM 975 O O . GLY B 1 64 ? 17.508 -44.006 29.184 1.00 64.17 329 GLY B O 1
ATOM 976 N N . PHE C 2 2 ? 32.576 46.493 21.509 1.00 83.65 266 PHE C N 1
ATOM 977 C CA . PHE C 2 2 ? 31.781 45.519 22.247 1.00 86.97 266 PHE C CA 1
ATOM 978 C C . PHE C 2 2 ? 32.359 44.098 22.135 1.00 90.70 266 PHE C C 1
ATOM 979 O O . PHE C 2 2 ? 32.040 43.356 21.198 1.00 90.70 266 PHE C O 1
ATOM 987 N N . MET C 2 3 ? 33.200 43.717 23.095 1.00 87.51 267 MET C N 1
ATOM 988 C CA . MET C 2 3 ? 33.858 42.413 23.048 1.00 75.44 267 MET C CA 1
ATOM 989 C C . MET C 2 3 ? 33.304 41.389 24.034 1.00 71.74 267 MET C C 1
ATOM 990 O O . MET C 2 3 ? 33.538 40.196 23.877 1.00 77.91 267 MET C O 1
ATOM 995 N N . LYS C 2 4 ? 32.566 41.826 25.043 1.00 68.06 268 LYS C N 1
ATOM 996 C CA . LYS C 2 4 ? 31.893 40.849 25.890 1.00 66.54 268 LYS C CA 1
ATOM 997 C C . LYS C 2 4 ? 30.731 40.152 25.184 1.00 67.18 268 LYS C C 1
ATOM 998 O O . LYS C 2 4 ? 30.412 39.019 25.521 1.00 70.48 268 LYS C O 1
ATOM 1004 N N . GLU C 2 5 ? 30.105 40.794 24.201 1.00 68.78 269 GLU C N 1
ATOM 1005 C CA . GLU C 2 5 ? 29.066 40.096 23.445 1.00 80.80 269 GLU C CA 1
ATOM 1006 C C . GLU C 2 5 ? 29.696 39.064 22.503 1.00 77.85 269 GLU C C 1
ATOM 1007 O O . GLU C 2 5 ? 29.042 38.098 22.084 1.00 74.06 269 GLU C O 1
ATOM 1013 N N . LYS C 2 6 ? 30.972 39.282 22.187 1.00 63.79 270 LYS C N 1
ATOM 1014 C CA . LYS C 2 6 ? 31.728 38.390 21.322 1.00 54.83 270 LYS C CA 1
ATOM 1015 C C . LYS C 2 6 ? 32.202 37.165 22.123 1.00 53.53 270 LYS C C 1
ATOM 1016 O O . LYS C 2 6 ? 32.306 36.055 21.606 1.00 41.32 270 LYS C O 1
ATOM 1022 N N . LEU C 2 7 ? 32.495 37.380 23.396 1.00 54.47 271 LEU C N 1
ATOM 1023 C CA . LEU C 2 7 ? 32.802 36.285 24.296 1.00 53.15 271 LEU C CA 1
ATOM 1024 C C . LEU C 2 7 ? 31.584 35.386 24.353 1.00 56.23 271 LEU C C 1
ATOM 1025 O O . LEU C 2 7 ? 31.644 34.214 23.968 1.00 61.88 271 LEU C O 1
ATOM 1030 N N . LEU C 2 8 ? 30.479 35.948 24.836 1.00 46.65 272 LEU C N 1
ATOM 1031 C CA . LEU C 2 8 ? 29.215 35.232 24.937 1.00 33.06 272 LEU C CA 1
ATOM 1032 C C . LEU C 2 8 ? 28.840 34.434 23.686 1.00 37.14 272 LEU C C 1
ATOM 1033 O O . LEU C 2 8 ? 28.294 33.326 23.793 1.00 44.54 272 LEU C O 1
ATOM 1038 N N . ALA C 2 9 ? 29.114 34.994 22.510 1.00 38.58 273 ALA C N 1
ATOM 1039 C CA . ALA C 2 9 ? 28.912 34.265 21.265 1.00 46.87 273 ALA C CA 1
ATOM 1040 C C . ALA C 2 9 ? 29.796 33.027 21.259 1.00 47.43 273 ALA C C 1
ATOM 1041 O O . ALA C 2 9 ? 29.327 31.918 21.033 1.00 55.24 273 ALA C O 1
ATOM 1043 N N . GLU C 2 10 ? 31.080 33.232 21.515 1.00 43.10 274 GLU C N 1
ATOM 1044 C CA . GLU C 2 10 ? 32.039 32.148 21.621 1.00 46.95 274 GLU C CA 1
ATOM 1045 C C . GLU C 2 10 ? 31.497 31.006 22.491 1.00 40.06 274 GLU C C 1
ATOM 1046 O O . GLU C 2 10 ? 31.513 29.837 22.089 1.00 34.26 274 GLU C O 1
ATOM 1052 N N . LEU C 2 11 ? 31.035 31.351 23.687 1.00 27.95 275 LEU C N 1
ATOM 1053 C CA . LEU C 2 11 ? 30.470 30.363 24.595 1.00 35.02 275 LEU C CA 1
ATOM 1054 C C . LEU C 2 11 ? 29.247 29.631 24.027 1.00 38.73 275 LEU C C 1
ATOM 1055 O O . LEU C 2 11 ? 29.192 28.400 24.074 1.00 45.85 275 LEU C O 1
ATOM 1060 N N . GLU C 2 12 ? 28.275 30.375 23.499 1.00 23.53 276 GLU C N 1
ATOM 1061 C CA . GLU C 2 12 ? 27.069 29.765 22.949 1.00 34.02 276 GLU C CA 1
ATOM 1062 C C . GLU C 2 12 ? 27.414 28.651 21.954 1.00 36.63 276 GLU C C 1
ATOM 1063 O O . GLU C 2 12 ? 26.808 27.572 21.989 1.00 42.41 276 GLU C O 1
ATOM 1069 N N . GLY C 2 13 ? 28.385 28.912 21.078 1.00 20.11 277 GLY C N 1
ATOM 1070 C CA . GLY C 2 13 ? 28.784 27.950 20.068 1.00 30.84 277 GLY C CA 1
ATOM 1071 C C . GLY C 2 13 ? 29.463 26.693 20.606 1.00 40.67 277 GLY C C 1
ATOM 1072 O O . GLY C 2 13 ? 29.159 25.554 20.196 1.00 40.84 277 GLY C O 1
ATOM 1073 N N . LYS C 2 14 ? 30.411 26.897 21.508 1.00 24.94 278 LYS C N 1
ATOM 1074 C CA . LYS C 2 14 ? 31.031 25.786 22.179 1.00 28.27 278 LYS C CA 1
ATOM 1075 C C . LYS C 2 14 ? 29.974 24.953 22.877 1.00 33.75 278 LYS C C 1
ATOM 1076 O O . LYS C 2 14 ? 29.922 23.728 22.718 1.00 32.35 278 LYS C O 1
ATOM 1082 N N . LEU C 2 15 ? 29.123 25.616 23.650 1.00 38.79 279 LEU C N 1
ATOM 1083 C CA . LEU C 2 15 ? 28.041 24.907 24.321 1.00 38.95 279 LEU C CA 1
ATOM 1084 C C . LEU C 2 15 ? 27.198 24.053 23.363 1.00 31.51 279 LEU C C 1
ATOM 1085 O O . LEU C 2 15 ? 26.797 22.961 23.744 1.00 28.71 279 LEU C O 1
ATOM 1090 N N . ARG C 2 16 ? 26.951 24.525 22.133 1.00 22.03 280 ARG C N 1
ATOM 1091 C CA . ARG C 2 16 ? 26.208 23.724 21.164 1.00 24.34 280 ARG C CA 1
ATOM 1092 C C . ARG C 2 16 ? 26.982 22.449 20.862 1.00 40.26 280 ARG C C 1
ATOM 1093 O O . ARG C 2 16 ? 26.383 21.375 20.719 1.00 44.97 280 ARG C O 1
ATOM 1095 N N . VAL C 2 17 ? 28.310 22.558 20.773 1.00 36.21 281 VAL C N 1
ATOM 1096 C CA . VAL C 2 17 ? 29.126 2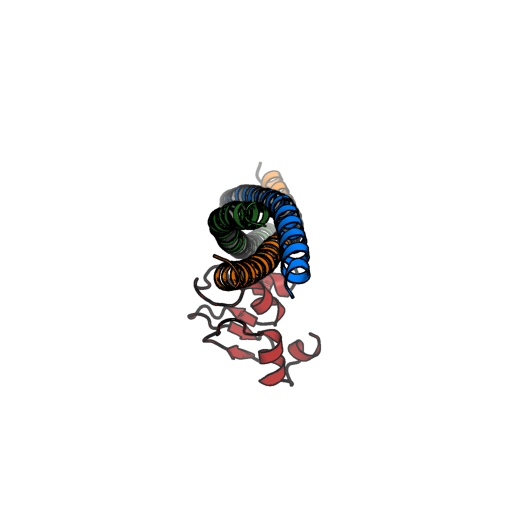1.397 20.427 1.00 29.48 281 VAL C CA 1
ATOM 1097 C C . VAL C 2 17 ? 29.069 20.408 21.564 1.00 24.67 281 VAL C C 1
ATOM 1098 O O . VAL C 2 17 ? 28.892 19.210 21.350 1.00 28.92 281 VAL C O 1
ATOM 1102 N N . PHE C 2 18 ? 29.231 20.918 22.777 1.00 17.37 282 PHE C N 1
ATOM 1103 C CA . PHE C 2 18 ? 29.154 20.079 23.950 1.00 18.80 282 PHE C CA 1
ATOM 1104 C C . PHE C 2 18 ? 27.817 19.360 24.046 1.00 23.93 282 PHE C C 1
ATOM 1105 O O . PHE C 2 18 ? 27.767 18.170 24.367 1.00 23.02 282 PHE C O 1
ATOM 1113 N N . GLU C 2 19 ? 26.728 20.072 23.781 1.00 26.95 283 GLU C N 1
ATOM 1114 C CA . GLU C 2 19 ? 25.432 19.434 23.936 1.00 45.59 283 GLU C CA 1
ATOM 1115 C C . GLU C 2 19 ? 25.220 18.361 22.849 1.00 41.92 283 GLU C C 1
ATOM 1116 O O . GLU C 2 19 ? 24.640 17.307 23.119 1.00 36.98 283 GLU C O 1
ATOM 1122 N N . ASN C 2 20 ? 25.737 18.592 21.645 1.00 28.33 284 ASN C N 1
ATOM 1123 C CA . ASN C 2 20 ? 25.630 17.578 20.601 1.00 32.84 284 ASN C CA 1
ATOM 1124 C C . ASN C 2 20 ? 26.485 16.341 20.900 1.00 42.74 284 ASN C C 1
ATOM 1125 O O . ASN C 2 20 ? 26.074 15.208 20.643 1.00 36.08 284 ASN C O 1
ATOM 1130 N N . ILE C 2 21 ? 27.686 16.555 21.427 1.00 45.17 285 ILE C N 1
ATOM 1131 C CA . ILE C 2 21 ? 28.555 15.429 21.706 1.00 38.23 285 ILE C CA 1
ATOM 1132 C C . ILE C 2 21 ? 27.870 14.589 22.750 1.00 28.96 285 ILE C C 1
ATOM 1133 O O . ILE C 2 21 ? 27.746 13.390 22.602 1.00 32.34 285 ILE C O 1
ATOM 1138 N N . VAL C 2 22 ? 27.407 15.236 23.804 1.00 27.67 286 VAL C N 1
ATOM 1139 C CA . VAL C 2 22 ? 26.670 14.544 24.853 1.00 32.30 286 VAL C CA 1
ATOM 1140 C C . VAL C 2 22 ? 25.431 13.754 24.337 1.00 31.65 286 VAL C C 1
ATOM 1141 O O . VAL C 2 22 ? 25.126 12.668 24.830 1.00 23.95 286 VAL C O 1
ATOM 1145 N N . ALA C 2 23 ? 24.731 14.302 23.348 1.00 32.64 287 ALA C N 1
ATOM 1146 C CA . ALA C 2 23 ? 23.647 13.585 22.673 1.00 36.15 287 ALA C CA 1
ATOM 1147 C C . ALA C 2 23 ? 24.124 12.215 22.157 1.00 43.45 287 ALA C C 1
ATOM 1148 O O . ALA C 2 23 ? 23.516 11.164 22.403 1.00 36.55 287 ALA C O 1
ATOM 1150 N N . VAL C 2 24 ? 25.223 12.260 21.418 1.00 38.87 288 VAL C N 1
ATOM 1151 C CA . VAL C 2 24 ? 25.845 11.085 20.856 1.00 28.66 288 VAL C CA 1
ATOM 1152 C C . VAL C 2 24 ? 26.262 10.127 21.969 1.00 28.75 288 VAL C C 1
ATOM 1153 O O . VAL C 2 24 ? 25.930 8.951 21.930 1.00 26.57 288 VAL C O 1
ATOM 1157 N N . LEU C 2 25 ? 26.981 10.639 22.962 1.00 30.00 289 LEU C N 1
ATOM 1158 C CA . LEU C 2 25 ? 27.389 9.831 24.108 1.00 34.92 289 LEU C CA 1
ATOM 1159 C C . LEU C 2 25 ? 26.181 9.170 24.754 1.00 48.48 289 LEU C C 1
ATOM 1160 O O . LEU C 2 25 ? 26.211 7.979 25.101 1.00 47.81 289 LEU C O 1
ATOM 1165 N N . ASN C 2 26 ? 25.118 9.954 24.917 1.00 49.08 290 ASN C N 1
ATOM 1166 C CA . ASN C 2 26 ? 23.856 9.429 25.409 1.00 34.76 290 ASN C CA 1
ATOM 1167 C C . ASN C 2 26 ? 23.399 8.224 24.585 1.00 34.90 290 ASN C C 1
ATOM 1168 O O . ASN C 2 26 ? 23.053 7.178 25.137 1.00 34.41 290 ASN C O 1
ATOM 1173 N N . LYS C 2 27 ? 23.428 8.361 23.262 1.00 30.90 291 LYS C N 1
ATOM 1174 C CA . LYS C 2 27 ? 23.077 7.253 22.371 1.00 36.28 291 LYS C CA 1
ATOM 1175 C C . LYS C 2 27 ? 23.978 6.037 22.545 1.00 42.22 291 LYS C C 1
ATOM 1176 O O . LYS C 2 27 ? 23.521 4.901 22.495 1.00 36.77 291 LYS C O 1
ATOM 1182 N N . GLU C 2 28 ? 25.268 6.288 22.731 1.00 50.20 292 GLU C N 1
ATOM 1183 C CA . GLU C 2 28 ? 26.231 5.215 22.868 1.00 49.31 292 GLU C CA 1
ATOM 1184 C C . GLU C 2 28 ? 25.915 4.379 24.099 1.00 49.23 292 GLU C C 1
ATOM 1185 O O . GLU C 2 28 ? 25.816 3.151 24.026 1.00 51.79 292 GLU C O 1
ATOM 1191 N N . VAL C 2 29 ? 25.755 5.064 25.225 1.00 40.86 293 VAL C N 1
ATOM 1192 C CA . VAL C 2 29 ? 25.410 4.431 26.489 1.00 39.76 293 VAL C CA 1
ATOM 1193 C C . VAL C 2 29 ? 24.153 3.540 26.356 1.00 42.56 293 VAL C C 1
ATOM 1194 O O . VAL C 2 29 ? 24.054 2.477 26.984 1.00 37.89 293 VAL C O 1
ATOM 1198 N N . GLU C 2 30 ? 23.209 3.970 25.523 1.00 35.51 294 GLU C N 1
ATOM 1199 C CA . GLU C 2 30 ? 21.937 3.283 25.385 1.00 35.86 294 GLU C CA 1
ATOM 1200 C C . GLU C 2 30 ? 22.069 1.947 24.637 1.00 38.89 294 GLU C C 1
ATOM 1201 O O . GLU C 2 30 ? 21.566 0.913 25.079 1.00 35.90 294 GLU C O 1
ATOM 1207 N N . ALA C 2 31 ? 22.737 1.993 23.489 1.00 39.86 295 ALA C N 1
ATOM 1208 C CA . ALA C 2 31 ? 23.091 0.800 22.733 1.00 34.38 295 ALA C CA 1
ATOM 1209 C C . ALA C 2 31 ? 23.822 -0.234 23.615 1.00 36.36 295 ALA C C 1
ATOM 1210 O O . ALA C 2 31 ? 23.630 -1.444 23.453 1.00 39.21 295 ALA C O 1
ATOM 1212 N N . SER C 2 32 ? 24.671 0.253 24.524 1.00 24.49 296 SER C N 1
ATOM 1213 C CA . SER C 2 32 ? 25.396 -0.597 25.466 1.00 33.49 296 SER C CA 1
ATOM 1214 C C . SER C 2 32 ? 24.418 -1.298 26.381 1.00 38.38 296 SER C C 1
ATOM 1215 O O . SER C 2 32 ? 24.522 -2.496 26.612 1.00 48.49 296 SER C O 1
ATOM 1218 N N . HIS C 2 33 ? 23.470 -0.524 26.895 1.00 41.83 297 HIS C N 1
ATOM 1219 C CA . HIS C 2 33 ? 22.438 -1.008 27.808 1.00 43.60 297 HIS C CA 1
ATOM 1220 C C . HIS C 2 33 ? 21.576 -2.089 27.161 1.00 38.73 297 HIS C C 1
ATOM 1221 O O . HIS C 2 33 ? 21.227 -3.080 27.797 1.00 37.04 297 HIS C O 1
ATOM 1228 N N . LEU C 2 34 ? 21.228 -1.884 25.898 1.00 30.56 298 LEU C N 1
ATOM 1229 C CA . LEU C 2 34 ? 20.430 -2.844 25.163 1.00 40.69 298 LEU C CA 1
ATOM 1230 C C . LEU C 2 34 ? 21.206 -4.136 24.837 1.00 48.12 298 LEU C C 1
ATOM 1231 O O . LEU C 2 34 ? 20.696 -5.243 25.012 1.00 45.16 298 LEU C O 1
ATOM 1236 N N . ALA C 2 35 ? 22.430 -3.988 24.341 1.00 49.31 299 ALA C N 1
ATOM 1237 C CA . ALA C 2 35 ? 23.282 -5.132 24.069 1.00 48.63 299 ALA C CA 1
ATOM 1238 C C . ALA C 2 35 ? 23.391 -5.943 25.341 1.00 51.44 299 ALA C C 1
ATOM 1239 O O . ALA C 2 35 ? 23.298 -7.174 25.332 1.00 59.56 299 ALA C O 1
ATOM 1241 N N . LEU C 2 36 ? 23.599 -5.226 26.436 1.00 44.87 300 LEU C N 1
ATOM 1242 C CA . LEU C 2 36 ? 23.762 -5.820 27.752 1.00 44.21 300 LEU C CA 1
ATOM 1243 C C . LEU C 2 36 ? 22.504 -6.550 28.252 1.00 47.75 300 LEU C C 1
ATOM 1244 O O . LEU C 2 36 ? 22.573 -7.717 28.639 1.00 52.04 300 LEU C O 1
ATOM 1249 N N . ALA C 2 37 ? 21.366 -5.859 28.244 1.00 34.82 301 ALA C N 1
ATOM 1250 C CA . ALA C 2 37 ? 20.116 -6.393 28.778 1.00 38.42 301 ALA C CA 1
ATOM 1251 C C . ALA C 2 37 ? 19.671 -7.619 28.007 1.00 51.97 301 ALA C C 1
ATOM 1252 O O . ALA C 2 37 ? 18.925 -8.476 28.517 1.00 41.98 301 ALA C O 1
ATOM 1254 N N . THR C 2 38 ? 20.119 -7.661 26.757 1.00 58.34 302 THR C N 1
ATOM 1255 C CA . THR C 2 38 ? 19.873 -8.781 25.874 1.00 60.82 302 THR C CA 1
ATOM 1256 C C . THR C 2 38 ? 20.737 -9.953 26.291 1.00 56.89 302 THR C C 1
ATOM 1257 O O . THR C 2 38 ? 20.234 -11.053 26.479 1.00 64.31 302 THR C O 1
ATOM 1261 N N . SER C 2 39 ? 22.036 -9.708 26.432 1.00 55.27 303 SER C N 1
ATOM 1262 C CA . SER C 2 39 ? 22.965 -10.724 26.908 1.00 58.05 303 SER C CA 1
ATOM 1263 C C . SER C 2 39 ? 22.523 -11.296 28.245 1.00 57.07 303 SER C C 1
ATOM 1264 O O . SER C 2 39 ? 22.530 -12.507 28.446 1.00 67.39 303 SER C O 1
ATOM 1267 N N . ILE C 2 40 ? 22.116 -10.427 29.153 1.00 48.95 304 ILE C N 1
ATOM 1268 C CA . ILE C 2 40 ? 21.668 -10.871 30.466 1.00 54.36 304 ILE C CA 1
ATOM 1269 C C . ILE C 2 40 ? 20.403 -11.740 30.407 1.00 58.49 304 ILE C C 1
ATOM 1270 O O . ILE C 2 40 ? 20.246 -12.663 31.212 1.00 58.59 304 ILE C O 1
ATOM 1275 N N . HIS C 2 41 ? 19.522 -11.456 29.446 1.00 62.29 305 HIS C N 1
ATOM 1276 C CA . HIS C 2 41 ? 18.279 -12.213 29.269 1.00 66.06 305 HIS C CA 1
ATOM 1277 C C . HIS C 2 41 ? 18.518 -13.628 28.733 1.00 64.71 305 HIS C C 1
ATOM 1278 O O . HIS C 2 41 ? 17.941 -14.618 29.221 1.00 52.89 305 HIS C O 1
ATOM 1285 N N . GLN C 2 42 ? 19.352 -13.723 27.706 1.00 61.55 306 GLN C N 1
ATOM 1286 C CA . GLN C 2 42 ? 19.616 -15.015 27.102 1.00 64.24 306 GLN C CA 1
ATOM 1287 C C . GLN C 2 42 ? 20.322 -15.907 28.107 1.00 64.62 306 GLN C C 1
ATOM 1288 O O . GLN C 2 42 ? 20.259 -17.128 28.015 1.00 62.40 306 GLN C O 1
ATOM 1294 N N . SER C 2 43 ? 20.984 -15.288 29.077 1.00 62.14 307 SER C N 1
ATOM 1295 C CA . SER C 2 43 ? 21.747 -16.040 30.063 1.00 52.38 307 SER C CA 1
ATOM 1296 C C . SER C 2 43 ? 20.870 -16.548 31.210 1.00 47.03 307 SER C C 1
ATOM 1297 O O . SER C 2 43 ? 21.335 -17.313 32.054 1.00 55.05 307 SER C O 1
ATOM 1300 N N . GLN C 2 44 ? 19.603 -16.143 31.238 1.00 43.03 308 GLN C N 1
ATOM 1301 C CA . GLN C 2 44 ? 18.660 -16.727 32.197 1.00 52.07 308 GLN C CA 1
ATOM 1302 C C . GLN C 2 44 ? 18.132 -18.050 31.642 1.00 61.31 308 GLN C C 1
ATOM 1303 O O . GLN C 2 44 ? 18.055 -19.055 32.356 1.00 56.71 308 GLN C O 1
ATOM 1309 N N . LEU C 2 45 ? 17.789 -18.037 30.355 1.00 65.24 309 LEU C N 1
ATOM 1310 C CA . LEU C 2 45 ? 17.394 -19.240 29.631 1.00 55.62 309 LEU C CA 1
ATOM 1311 C C . LEU C 2 45 ? 18.555 -20.214 29.598 1.00 57.55 309 LEU C C 1
ATOM 1312 O O . LEU C 2 45 ? 18.362 -21.428 29.541 1.00 54.55 309 LEU C O 1
ATOM 1317 N N . ASP C 2 46 ? 19.763 -19.658 29.607 1.00 60.22 310 ASP C N 1
ATOM 1318 C CA . ASP C 2 46 ? 20.985 -20.442 29.585 1.00 54.73 310 ASP C CA 1
ATOM 1319 C C . ASP C 2 46 ? 21.247 -21.156 30.917 1.00 54.80 310 ASP C C 1
ATOM 1320 O O . ASP C 2 46 ? 21.735 -22.282 30.918 1.00 53.23 310 ASP C O 1
ATOM 1325 N N . ARG C 2 47 ? 20.905 -20.520 32.040 1.00 49.09 311 ARG C N 1
ATOM 1326 C CA . ARG C 2 47 ? 21.002 -21.167 33.349 1.00 36.54 311 ARG C CA 1
ATOM 1327 C C . ARG C 2 47 ? 19.931 -22.248 33.527 1.00 53.46 311 ARG C C 1
ATOM 1328 O O . ARG C 2 47 ? 20.090 -23.149 34.353 1.00 58.37 311 ARG C O 1
ATOM 1330 N N . GLU C 2 48 ? 18.847 -22.157 32.752 1.00 52.84 312 GLU C N 1
ATOM 1331 C CA . GLU C 2 48 ? 17.807 -23.191 32.740 1.00 40.94 312 GLU C CA 1
ATOM 1332 C C . GLU C 2 48 ? 18.311 -24.459 32.058 1.00 38.72 312 GLU C C 1
ATOM 1333 O O . GLU C 2 48 ? 18.155 -25.560 32.585 1.00 48.15 312 GLU C O 1
ATOM 1339 N N . ARG C 2 49 ? 18.890 -24.288 30.872 1.00 38.36 313 ARG C N 1
ATOM 1340 C CA . ARG C 2 49 ? 19.540 -25.382 30.158 1.00 46.00 313 ARG C CA 1
ATOM 1341 C C . ARG C 2 49 ? 20.630 -26.017 31.040 1.00 41.72 313 ARG C C 1
ATOM 1342 O O . ARG C 2 49 ? 20.767 -27.247 31.067 1.00 45.05 313 ARG C O 1
ATOM 1344 N N . ILE C 2 50 ? 21.374 -25.190 31.779 1.00 23.81 314 ILE C N 1
ATOM 1345 C CA . ILE C 2 50 ? 22.389 -25.710 32.691 1.00 31.08 314 ILE C CA 1
ATOM 1346 C C . ILE C 2 50 ? 21.773 -26.622 33.756 1.00 41.31 314 ILE C C 1
ATOM 1347 O O . ILE C 2 50 ? 22.201 -27.769 33.921 1.00 42.61 314 ILE C O 1
ATOM 1352 N N . LEU C 2 51 ? 20.752 -26.172 34.435 1.00 41.16 315 LEU C N 1
ATOM 1353 C CA . LEU C 2 51 ? 20.187 -26.971 35.486 1.00 45.60 315 LEU C CA 1
ATOM 1354 C C . LEU C 2 51 ? 19.516 -28.210 34.957 1.00 53.19 315 LEU C C 1
ATOM 1355 O O . LEU C 2 51 ? 19.513 -29.232 35.589 1.00 38.59 315 LEU C O 1
ATOM 1360 N N . SER C 2 52 ? 18.936 -28.103 33.783 1.00 59.72 316 SER C N 1
ATOM 1361 C CA . SER C 2 52 ? 18.433 -29.269 33.068 1.00 57.14 316 SER C CA 1
ATOM 1362 C C . SER C 2 52 ? 19.554 -30.265 32.781 1.00 49.61 316 SER C C 1
ATOM 1363 O O . SER C 2 52 ? 19.412 -31.462 33.018 1.00 42.50 316 SER C O 1
ATOM 1366 N N . LEU C 2 53 ? 20.669 -29.757 32.267 1.00 48.45 317 LEU C N 1
ATOM 1367 C CA . LEU C 2 53 ? 21.835 -30.588 31.989 1.00 43.71 317 LEU C CA 1
ATOM 1368 C C . LEU C 2 53 ? 22.414 -31.234 33.239 1.00 41.67 317 LEU C C 1
ATOM 1369 O O . LEU C 2 53 ? 22.867 -32.365 33.179 1.00 49.45 317 LEU C O 1
ATOM 1374 N N . GLU C 2 54 ? 22.409 -30.539 34.372 1.00 35.62 318 GLU C N 1
ATOM 1375 C CA . GLU C 2 54 ? 22.907 -31.169 35.588 1.00 32.93 318 GLU C CA 1
ATOM 1376 C C . GLU C 2 54 ? 22.027 -32.352 35.960 1.00 46.00 318 GLU C C 1
ATOM 1377 O O . GLU C 2 54 ? 22.530 -33.407 36.336 1.00 46.88 318 GLU C O 1
ATOM 1383 N N . GLN C 2 55 ? 20.713 -32.167 35.846 1.00 52.08 319 GLN C N 1
ATOM 1384 C CA . GLN C 2 55 ? 19.762 -33.207 36.196 1.00 51.47 319 GLN C CA 1
ATOM 1385 C C . GLN C 2 55 ? 19.908 -34.395 35.256 1.00 46.79 319 GLN C C 1
ATOM 1386 O O . GLN C 2 55 ? 20.085 -35.521 35.704 1.00 41.61 319 GLN C O 1
ATOM 1392 N N . ARG C 2 56 ? 19.844 -34.135 33.955 1.00 45.21 320 ARG C N 1
ATOM 1393 C CA . ARG C 2 56 ? 20.098 -35.167 32.956 1.00 38.49 320 ARG C CA 1
ATOM 1394 C C . ARG C 2 56 ? 21.363 -35.947 33.242 1.00 43.38 320 ARG C C 1
ATOM 1395 O O . ARG C 2 56 ? 21.408 -37.170 33.043 1.00 46.20 320 ARG C O 1
ATOM 1403 N N . VAL C 2 57 ? 22.396 -35.230 33.682 1.00 44.76 321 VAL C N 1
ATOM 1404 C CA . VAL C 2 57 ? 23.720 -35.822 33.938 1.00 49.41 321 VAL C CA 1
ATOM 1405 C C . VAL C 2 57 ? 23.799 -36.614 35.239 1.00 56.60 321 VAL C C 1
ATOM 1406 O O . VAL C 2 57 ? 24.445 -37.656 35.292 1.00 54.94 321 VAL C O 1
ATOM 1410 N N . VAL C 2 58 ? 23.162 -36.106 36.290 1.00 62.46 322 VAL C N 1
ATOM 1411 C CA . VAL C 2 58 ? 23.024 -36.868 37.522 1.00 63.57 322 VAL C CA 1
ATOM 1412 C C . VAL C 2 58 ? 22.306 -38.201 37.225 1.00 56.20 322 VAL C C 1
ATOM 1413 O O . VAL C 2 58 ? 22.695 -39.254 37.731 1.00 37.84 322 VAL C O 1
ATOM 1417 N N . GLU C 2 59 ? 21.284 -38.150 36.373 1.00 63.53 323 GLU C N 1
ATOM 1418 C CA . GLU C 2 59 ? 20.582 -39.353 35.935 1.00 72.69 323 GLU C CA 1
ATOM 1419 C C . GLU C 2 59 ? 21.546 -40.386 35.383 1.00 68.42 323 GLU C C 1
ATOM 1420 O O . GLU C 2 59 ? 21.509 -41.551 35.767 1.00 70.85 323 GLU C O 1
ATOM 1426 N N . LEU C 2 60 ? 22.399 -39.949 34.468 1.00 61.24 324 LEU C N 1
ATOM 1427 C CA . LEU C 2 60 ? 23.381 -40.829 33.863 1.00 54.36 324 LEU C CA 1
ATOM 1428 C C . LEU C 2 60 ? 24.358 -41.387 34.881 1.00 61.71 324 LEU C C 1
ATOM 1429 O O . LEU C 2 60 ? 24.752 -42.549 34.790 1.00 65.80 324 LEU C O 1
ATOM 1434 N N . GLN C 2 61 ? 24.750 -40.574 35.857 1.00 67.69 325 GLN C N 1
ATOM 1435 C CA . GLN C 2 61 ? 25.635 -41.051 36.921 1.00 69.60 325 GLN C CA 1
ATOM 1436 C C . GLN C 2 61 ? 25.022 -42.228 37.683 1.00 63.79 325 GLN C C 1
ATOM 1437 O O . GLN C 2 61 ? 25.731 -43.139 38.104 1.00 49.04 325 GLN C O 1
ATOM 1443 N N . GLN C 2 62 ? 23.702 -42.205 37.842 1.00 69.63 326 GLN C N 1
ATOM 1444 C CA . GLN C 2 62 ? 23.021 -43.160 38.708 1.00 78.62 326 GLN C CA 1
ATOM 1445 C C . GLN C 2 62 ? 22.465 -44.409 38.019 1.00 79.38 326 GLN C C 1
ATOM 1446 O O . GLN C 2 62 ? 22.047 -45.355 38.694 1.00 82.93 326 GLN C O 1
ATOM 1452 N N . THR C 2 63 ? 22.441 -44.416 36.689 1.00 74.14 327 THR C N 1
ATOM 1453 C CA . THR C 2 63 ? 22.250 -45.673 35.971 1.00 72.74 327 THR C CA 1
ATOM 1454 C C . THR C 2 63 ? 23.571 -46.122 35.370 1.00 64.09 327 THR C C 1
ATOM 1455 O O . THR C 2 63 ? 23.638 -46.460 34.202 1.00 64.88 327 THR C O 1
ATOM 1459 N N . LEU C 2 64 ? 24.615 -46.089 36.196 1.00 58.70 328 LEU C N 1
ATOM 1460 C CA . LEU C 2 64 ? 25.926 -46.642 35.878 1.00 54.04 328 LEU C CA 1
ATOM 1461 C C . LEU C 2 64 ? 26.489 -47.337 37.104 1.00 59.82 328 LEU C C 1
ATOM 1462 O O . LEU C 2 64 ? 27.667 -47.696 37.140 1.00 65.39 328 LEU C O 1
ATOM 1467 N N . MET D 3 1 ? 40.862 23.305 24.317 1.00 51.95 25 MET D N 1
ATOM 1468 C CA . MET D 3 1 ? 39.910 22.968 23.262 1.00 44.87 25 MET D CA 1
ATOM 1469 C C . MET D 3 1 ? 39.776 21.452 23.085 1.00 51.50 25 MET D C 1
ATOM 1470 O O . MET D 3 1 ? 40.661 20.681 23.484 1.00 56.90 25 MET D O 1
ATOM 1475 N N . LEU D 3 2 ? 38.659 21.033 22.494 1.00 44.35 26 LEU D N 1
ATOM 1476 C CA . LEU D 3 2 ? 38.343 19.613 22.318 1.00 42.26 26 LEU D CA 1
ATOM 1477 C C . LEU D 3 2 ? 38.943 19.087 21.020 1.00 37.35 26 LEU D C 1
ATOM 1478 O O . LEU D 3 2 ? 39.210 19.860 20.097 1.00 42.29 26 LEU D O 1
ATOM 1483 N N . SER D 3 3 ? 39.139 17.777 20.933 1.00 29.24 27 SER D N 1
ATOM 1484 C CA . SER D 3 3 ? 39.815 17.216 19.773 1.00 30.45 27 SER D CA 1
ATOM 1485 C C . SER D 3 3 ? 38.984 17.347 18.503 1.00 38.96 27 SER D C 1
ATOM 1486 O O . SER D 3 3 ? 37.763 17.401 18.542 1.00 42.79 27 SER D O 1
ATOM 1489 N N . CYS D 3 4 ? 39.658 17.405 17.367 1.00 46.10 28 CYS D N 1
ATOM 1490 C CA . CYS D 3 4 ? 38.968 17.413 16.093 1.00 41.42 28 CYS D CA 1
ATOM 1491 C C . CYS D 3 4 ? 38.066 16.201 15.935 1.00 45.01 28 CYS D C 1
ATOM 1492 O O . CYS D 3 4 ? 37.003 16.316 15.333 1.00 49.79 28 CYS D O 1
ATOM 1495 N N . GLU D 3 5 ? 38.487 15.043 16.460 1.00 44.02 29 GLU D N 1
ATOM 1496 C CA . GLU D 3 5 ? 37.614 13.856 16.510 1.00 38.02 29 GLU D CA 1
ATOM 1497 C C . GLU D 3 5 ? 36.275 14.105 17.236 1.00 35.38 29 GLU D C 1
ATOM 1498 O O . GLU D 3 5 ? 35.204 13.767 16.721 1.00 21.57 29 GLU D O 1
ATOM 1504 N N . LEU D 3 6 ? 36.340 14.696 18.428 1.00 16.35 30 LEU D N 1
ATOM 1505 C CA . LEU D 3 6 ? 35.129 15.052 19.167 1.00 37.96 30 LEU D CA 1
ATOM 1506 C C . LEU D 3 6 ? 34.218 16.043 18.423 1.00 33.80 30 LEU D C 1
ATOM 1507 O O . LEU D 3 6 ? 33.008 15.857 18.345 1.00 33.53 30 LEU D O 1
ATOM 1512 N N . TYR D 3 7 ? 34.808 17.090 17.873 1.00 30.22 31 TYR D N 1
ATOM 1513 C CA . TYR D 3 7 ? 34.060 18.032 17.071 1.00 28.88 31 TYR D CA 1
ATOM 1514 C C . TYR D 3 7 ? 33.398 17.352 15.876 1.00 29.66 31 TYR D C 1
ATOM 1515 O O . TYR D 3 7 ? 32.284 17.718 15.486 1.00 32.18 31 TYR D O 1
ATOM 1524 N N . ARG D 3 8 ? 34.089 16.379 15.289 1.00 34.15 32 ARG D N 1
ATOM 1525 C CA . ARG D 3 8 ? 33.497 15.540 14.244 1.00 37.15 32 ARG D CA 1
ATOM 1526 C C . ARG D 3 8 ? 32.360 14.683 14.798 1.00 39.04 32 ARG D C 1
ATOM 1527 O O . ARG D 3 8 ? 31.335 14.512 14.145 1.00 48.69 32 ARG D O 1
ATOM 1535 N N . MET D 3 9 ? 32.542 14.142 16.000 1.00 25.23 33 MET D N 1
ATOM 1536 C CA . MET D 3 9 ? 31.510 13.323 16.610 1.00 24.10 33 MET D CA 1
ATOM 1537 C C . MET D 3 9 ? 30.241 14.127 16.845 1.00 34.88 33 MET D C 1
ATOM 1538 O O . MET D 3 9 ? 29.147 13.660 16.560 1.00 47.05 33 MET D O 1
ATOM 1543 N N . SER D 3 10 ? 30.392 15.334 17.380 1.00 29.19 34 SER D N 1
ATOM 1544 C CA . SER D 3 10 ? 29.255 16.194 17.700 1.00 32.12 34 SER D CA 1
ATOM 1545 C C . SER D 3 10 ? 28.306 16.400 16.509 1.00 40.46 34 SER D C 1
ATOM 1546 O O . SER D 3 10 ? 27.179 16.897 16.684 1.00 47.11 34 SER D O 1
ATOM 1549 N N . THR D 3 11 ? 28.746 16.007 15.310 1.00 26.29 35 THR D N 1
ATOM 1550 C CA . THR D 3 11 ? 27.900 16.155 14.118 1.00 26.93 35 THR D CA 1
ATOM 1551 C C . THR D 3 11 ? 26.910 15.001 13.953 1.00 33.61 35 THR D C 1
ATOM 1552 O O . THR D 3 11 ? 26.201 14.895 12.938 1.00 32.78 35 THR D O 1
ATOM 1556 N N . TYR D 3 12 ? 26.859 14.137 14.960 1.00 35.19 36 TYR D N 1
ATOM 1557 C CA . TYR D 3 12 ? 26.114 12.890 14.839 1.00 43.45 36 TYR D CA 1
ATOM 1558 C C . TYR D 3 12 ? 24.861 12.815 15.749 1.00 46.10 36 TYR D C 1
ATOM 1559 O O . TYR D 3 12 ? 24.299 11.741 15.970 1.00 56.26 36 TYR D O 1
ATOM 1568 N N . SER D 3 13 ? 24.423 13.957 16.261 1.00 43.88 37 SER D N 1
ATOM 1569 C CA . SER D 3 13 ? 23.307 13.982 17.199 1.00 51.68 37 SER D CA 1
ATOM 1570 C C . SER D 3 13 ? 22.033 13.517 16.518 1.00 66.28 37 SER D C 1
ATOM 1571 O O . SER D 3 13 ? 21.107 13.032 17.177 1.00 68.29 37 SER D O 1
ATOM 1574 N N . THR D 3 14 ? 22.009 13.660 15.193 1.00 71.93 38 THR D N 1
ATOM 1575 C CA . THR D 3 14 ? 20.809 13.448 14.382 1.00 63.70 38 THR D CA 1
ATOM 1576 C C . THR D 3 14 ? 20.955 12.242 13.465 1.00 59.95 38 THR D C 1
ATOM 1577 O O . THR D 3 14 ? 20.269 12.133 12.447 1.00 57.43 38 THR D O 1
ATOM 1581 N N . PHE D 3 15 ? 21.879 11.358 13.842 1.00 64.44 39 PHE D N 1
ATOM 1582 C CA . PHE D 3 15 ? 22.213 10.134 13.110 1.00 51.78 39 PHE D CA 1
ATOM 1583 C C . PHE D 3 15 ? 21.089 9.121 13.329 1.00 43.64 39 PHE D C 1
ATOM 1584 O O . PHE D 3 15 ? 20.554 9.042 14.424 1.00 40.85 39 PHE D O 1
ATOM 1592 N N . PRO D 3 16 ? 20.698 8.370 12.281 1.00 56.84 40 PRO D N 1
ATOM 1593 C CA . PRO D 3 16 ? 19.602 7.394 12.425 1.00 59.60 40 PRO D CA 1
ATOM 1594 C C . PRO D 3 16 ? 19.924 6.219 13.349 1.00 64.85 40 PRO D C 1
ATOM 1595 O O . PRO D 3 16 ? 21.088 5.882 13.535 1.00 66.35 40 PRO D O 1
ATOM 1599 N N . ALA D 3 17 ? 18.901 5.586 13.912 1.00 70.54 41 ALA D N 1
ATOM 1600 C CA . ALA D 3 17 ? 19.124 4.330 14.620 1.00 73.78 41 ALA D CA 1
ATOM 1601 C C . ALA D 3 17 ? 19.036 3.151 13.640 1.00 77.16 41 ALA D C 1
ATOM 1602 O O . ALA D 3 17 ? 18.482 3.285 12.537 1.00 69.17 41 ALA D O 1
ATOM 1604 N N . GLY D 3 18 ? 19.611 2.015 14.037 1.00 76.74 42 GLY D N 1
ATOM 1605 C CA . GLY D 3 18 ? 19.600 0.817 13.218 1.00 77.82 42 GLY D CA 1
ATOM 1606 C C . GLY D 3 18 ? 20.864 0.607 12.406 1.00 73.29 42 GLY D C 1
ATOM 1607 O O . GLY D 3 18 ? 21.087 -0.468 11.842 1.00 72.67 42 GLY D O 1
ATOM 1608 N N . VAL D 3 19 ? 21.691 1.640 12.346 1.00 70.63 43 VAL D N 1
ATOM 1609 C CA . VAL D 3 19 ? 22.943 1.570 11.604 1.00 73.14 43 VAL D CA 1
ATOM 1610 C C . VAL D 3 19 ? 23.993 0.735 12.355 1.00 72.87 43 VAL D C 1
ATOM 1611 O O . VAL D 3 19 ? 24.305 0.990 13.522 1.00 62.55 43 VAL D O 1
ATOM 1615 N N . PRO D 3 20 ? 24.525 -0.288 11.674 1.00 78.00 44 PRO D N 1
ATOM 1616 C CA . PRO D 3 20 ? 25.419 -1.308 12.240 1.00 86.39 44 PRO D CA 1
ATOM 1617 C C . PRO D 3 20 ? 26.782 -0.791 12.704 1.00 93.50 44 PRO D C 1
ATOM 1618 O O . PRO D 3 20 ? 27.590 -1.587 13.194 1.00 95.06 44 PRO D O 1
ATOM 1622 N N . VAL D 3 21 ? 27.048 0.504 12.547 1.00 91.65 45 VAL D N 1
ATOM 1623 C CA . VAL D 3 21 ? 28.322 1.053 13.019 1.00 84.47 45 VAL D CA 1
ATOM 1624 C C . VAL D 3 21 ? 28.176 2.324 13.859 1.00 77.27 45 VAL D C 1
ATOM 1625 O O . VAL D 3 21 ? 27.315 3.171 13.603 1.00 79.23 45 VAL D O 1
ATOM 1629 N N . SER D 3 22 ? 29.027 2.429 14.874 1.00 69.71 46 SER D N 1
ATOM 1630 C CA . SER D 3 22 ? 28.897 3.460 15.890 1.00 62.42 46 SER D CA 1
ATOM 1631 C C . SER D 3 22 ? 29.340 4.798 15.335 1.00 65.05 46 SER D C 1
ATOM 1632 O O . SER D 3 22 ? 30.239 4.860 14.498 1.00 61.28 46 SER D O 1
ATOM 1635 N N . GLU D 3 23 ? 28.714 5.875 15.801 1.00 64.64 47 GLU D N 1
ATOM 1636 C CA . GLU D 3 23 ? 29.129 7.200 15.370 1.00 53.84 47 GLU D CA 1
ATOM 1637 C C . GLU D 3 23 ? 30.534 7.453 15.842 1.00 42.35 47 GLU D C 1
ATOM 1638 O O . GLU D 3 23 ? 31.209 8.330 15.315 1.00 41.25 47 GLU D O 1
ATOM 1644 N N . ARG D 3 24 ? 30.981 6.655 16.813 1.00 40.90 48 ARG D N 1
ATOM 1645 C CA . ARG D 3 24 ? 32.322 6.824 17.365 1.00 33.48 48 ARG D CA 1
ATOM 1646 C C . ARG D 3 24 ? 33.425 6.454 16.392 1.00 36.23 48 ARG D C 1
ATOM 1647 O O . ARG D 3 24 ? 34.329 7.241 16.153 1.00 40.09 48 ARG D O 1
ATOM 1655 N N . SER D 3 25 ? 33.357 5.256 15.831 1.00 44.34 49 SER D N 1
ATOM 1656 C CA . SER D 3 25 ? 34.409 4.798 14.923 1.00 51.26 49 SER D CA 1
ATOM 1657 C C . SER D 3 25 ? 34.309 5.501 13.570 1.00 44.52 49 SER D C 1
ATOM 1658 O O . SER D 3 25 ? 35.275 5.547 12.800 1.00 46.11 49 SER D O 1
ATOM 1661 N N . LEU D 3 26 ? 33.125 6.038 13.296 1.00 38.90 50 LEU D N 1
ATOM 1662 C CA . LEU D 3 26 ? 32.866 6.831 12.095 1.00 45.93 50 LEU D CA 1
ATOM 1663 C C . LEU D 3 26 ? 33.592 8.166 12.155 1.00 50.86 50 LEU D C 1
ATOM 1664 O O . LEU D 3 26 ? 34.201 8.614 11.178 1.00 50.90 50 LEU D O 1
ATOM 1669 N N . ALA D 3 27 ? 33.496 8.807 13.313 1.00 41.92 51 ALA D N 1
ATOM 1670 C CA . ALA D 3 27 ? 34.247 10.014 13.586 1.00 39.08 51 ALA D CA 1
ATOM 1671 C C . ALA D 3 27 ? 35.788 9.757 13.682 1.00 46.62 51 ALA D C 1
ATOM 1672 O O . ALA D 3 27 ? 36.592 10.487 13.101 1.00 42.24 51 ALA D O 1
ATOM 1674 N N . ARG D 3 28 ? 36.190 8.707 14.392 1.00 51.97 52 ARG D N 1
ATOM 1675 C CA . ARG D 3 28 ? 37.603 8.336 14.502 1.00 55.19 52 ARG D CA 1
ATOM 1676 C C . ARG D 3 28 ? 38.232 8.043 13.144 1.00 45.39 52 ARG D C 1
ATOM 1677 O O . ARG D 3 28 ? 39.444 8.216 12.956 1.00 36.35 52 ARG D O 1
ATOM 1685 N N . ALA D 3 29 ? 37.393 7.589 12.213 1.00 34.60 53 ALA D N 1
ATOM 1686 C CA . ALA D 3 29 ? 37.800 7.306 10.838 1.00 36.32 53 ALA D CA 1
ATOM 1687 C C . ALA D 3 29 ? 37.864 8.550 9.960 1.00 39.73 53 ALA D C 1
ATOM 1688 O O . ALA D 3 29 ? 38.128 8.445 8.759 1.00 46.63 53 ALA D O 1
ATOM 1690 N N . GLY D 3 30 ? 37.594 9.714 10.551 1.00 35.67 54 GLY D N 1
ATOM 1691 C CA . GLY D 3 30 ? 37.726 10.986 9.855 1.00 33.97 54 GLY D CA 1
ATOM 1692 C C . GLY D 3 30 ? 36.495 11.542 9.156 1.00 41.50 54 GLY D C 1
ATOM 1693 O O . GLY D 3 30 ? 36.586 12.527 8.410 1.00 44.17 54 GLY D O 1
ATOM 1694 N N . PHE D 3 31 ? 35.339 10.929 9.392 1.00 45.79 55 PHE D N 1
ATOM 1695 C CA . PHE D 3 31 ? 34.108 11.351 8.726 1.00 36.08 55 PHE D CA 1
ATOM 1696 C C . PHE D 3 31 ? 33.196 12.163 9.642 1.00 32.92 55 PHE D C 1
ATOM 1697 O O . PHE D 3 31 ? 33.063 11.850 10.836 1.00 34.93 55 PHE D O 1
ATOM 1705 N N . TYR D 3 32 ? 32.565 13.200 9.093 1.00 25.34 56 TYR D N 1
ATOM 1706 C CA . TYR D 3 32 ? 31.483 13.866 9.821 1.00 33.81 56 TYR D CA 1
ATOM 1707 C C . TYR D 3 32 ? 30.137 13.485 9.177 1.00 35.83 56 TYR D C 1
ATOM 1708 O O . TYR D 3 32 ? 30.094 13.089 8.011 1.00 38.26 56 TYR D O 1
ATOM 1717 N N . TYR D 3 33 ? 29.051 13.576 9.936 1.00 36.45 57 TYR D N 1
ATOM 1718 C CA . TYR D 3 33 ? 27.714 13.282 9.397 1.00 46.35 57 TYR D CA 1
ATOM 1719 C C . TYR D 3 33 ? 27.173 14.373 8.445 1.00 47.29 57 TYR D C 1
ATOM 1720 O O . TYR D 3 33 ? 27.114 15.564 8.790 1.00 43.88 57 TYR D O 1
ATOM 1729 N N . THR D 3 34 ? 26.779 13.954 7.244 1.00 48.23 58 THR D N 1
ATOM 1730 C CA . THR D 3 34 ? 26.318 14.875 6.197 1.00 48.74 58 THR D CA 1
ATOM 1731 C C . THR D 3 34 ? 24.882 15.365 6.415 1.00 54.74 58 THR D C 1
ATOM 1732 O O . THR D 3 34 ? 24.404 16.248 5.696 1.00 50.88 58 THR D O 1
ATOM 1736 N N . GLY D 3 35 ? 24.205 14.776 7.403 1.00 59.18 59 GLY D N 1
ATOM 1737 C CA . GLY D 3 35 ? 22.842 15.135 7.764 1.00 57.77 59 GLY D CA 1
ATOM 1738 C C . GLY D 3 35 ? 21.804 14.346 6.991 1.00 71.59 59 GLY D C 1
ATOM 1739 O O . GLY D 3 35 ? 20.620 14.357 7.322 1.00 84.12 59 GLY D O 1
ATOM 1740 N N . VAL D 3 36 ? 22.259 13.645 5.959 1.00 72.18 60 VAL D N 1
ATOM 1741 C CA . VAL D 3 36 ? 21.378 12.909 5.066 1.00 62.79 60 VAL D CA 1
ATOM 1742 C C . VAL D 3 36 ? 21.542 11.426 5.277 1.00 68.48 60 VAL D C 1
ATOM 1743 O O . VAL D 3 36 ? 22.635 10.898 5.118 1.00 74.94 60 VAL D O 1
ATOM 1747 N N . ASN D 3 37 ? 20.449 10.758 5.630 1.00 70.39 61 ASN D N 1
ATOM 1748 C CA . ASN D 3 37 ? 20.457 9.315 5.909 1.00 72.73 61 ASN D CA 1
ATOM 1749 C C . ASN D 3 37 ? 21.551 8.800 6.855 1.00 58.66 61 ASN D C 1
ATOM 1750 O O . ASN D 3 37 ? 21.645 9.261 7.990 1.00 61.08 61 ASN D O 1
ATOM 1755 N N . ASP D 3 38 ? 22.354 7.835 6.409 1.00 54.72 62 ASP D N 1
ATOM 1756 C CA . ASP D 3 38 ? 23.518 7.388 7.187 1.00 60.01 62 ASP D CA 1
ATOM 1757 C C . ASP D 3 38 ? 24.837 7.813 6.538 1.00 58.65 62 ASP D C 1
ATOM 1758 O O . ASP D 3 38 ? 25.880 7.207 6.776 1.00 68.93 62 ASP D O 1
ATOM 1763 N N . LYS D 3 39 ? 24.766 8.893 5.761 1.00 45.72 63 LYS D N 1
ATOM 1764 C CA . LYS D 3 39 ? 25.859 9.361 4.914 1.00 49.48 63 LYS D CA 1
ATOM 1765 C C . LYS D 3 39 ? 26.846 10.295 5.646 1.00 58.71 63 LYS D C 1
ATOM 1766 O O . LYS D 3 39 ? 26.449 11.265 6.298 1.00 64.34 63 LYS D O 1
ATOM 1772 N N . VAL D 3 40 ? 28.133 9.974 5.543 1.00 50.81 64 VAL D N 1
ATOM 1773 C CA . VAL D 3 40 ? 29.185 10.739 6.199 1.00 46.08 64 VAL D CA 1
ATOM 1774 C C . VAL D 3 40 ? 30.182 11.228 5.150 1.00 46.76 64 VAL D C 1
ATOM 1775 O O . VAL D 3 40 ? 30.104 10.856 3.977 1.00 52.64 64 VAL D O 1
ATOM 1779 N N . LYS D 3 41 ? 31.116 12.067 5.574 1.00 40.06 65 LYS D N 1
ATOM 1780 C CA . LYS D 3 41 ? 32.045 12.698 4.653 1.00 41.42 65 LYS D CA 1
ATOM 1781 C C . LYS D 3 41 ? 33.392 12.951 5.343 1.00 44.91 65 LYS D C 1
ATOM 1782 O O . LYS D 3 41 ? 33.426 13.431 6.501 1.00 28.19 65 LYS D O 1
ATOM 1788 N N . CYS D 3 42 ? 34.488 12.610 4.651 1.00 40.65 66 CYS D N 1
ATOM 1789 C CA . CYS D 3 42 ? 35.809 12.988 5.128 1.00 40.53 66 CYS D CA 1
ATOM 1790 C C . CYS D 3 42 ? 36.030 14.482 4.923 1.00 43.86 66 CYS D C 1
ATOM 1791 O O . CYS D 3 42 ? 35.962 14.976 3.792 1.00 46.29 66 CYS D O 1
ATOM 1794 N N . PHE D 3 43 ? 36.278 15.199 6.016 1.00 42.86 67 PHE D N 1
ATOM 1795 C CA . PHE D 3 43 ? 36.511 16.646 5.949 1.00 47.38 67 PHE D CA 1
ATOM 1796 C C . PHE D 3 43 ? 37.607 16.944 4.932 1.00 51.89 67 PHE D C 1
ATOM 1797 O O . PHE D 3 43 ? 37.586 17.953 4.236 1.00 63.33 67 PHE D O 1
ATOM 1805 N N . CYS D 3 44 ? 38.528 16.000 4.823 1.00 48.36 68 CYS D N 1
ATOM 1806 C CA . CYS D 3 44 ? 39.817 16.195 4.189 1.00 52.17 68 CYS D CA 1
ATOM 1807 C C . CYS D 3 44 ? 39.823 15.846 2.695 1.00 59.07 68 CYS D C 1
ATOM 1808 O O . CYS D 3 44 ? 39.958 16.737 1.861 1.00 68.09 68 CYS D O 1
ATOM 1811 N N . CYS D 3 45 ? 39.674 14.567 2.351 1.00 48.11 69 CYS D N 1
ATOM 1812 C CA . CYS D 3 45 ? 39.640 14.171 0.942 1.00 41.99 69 CYS D CA 1
ATOM 1813 C C . CYS D 3 45 ? 38.238 14.337 0.323 1.00 49.49 69 CYS D C 1
ATOM 1814 O O . CYS D 3 45 ? 38.095 14.490 -0.898 1.00 46.97 69 CYS D O 1
ATOM 1817 N N . GLY D 3 46 ? 37.207 14.297 1.165 1.00 49.92 70 GLY D N 1
ATOM 1818 C CA . GLY D 3 46 ? 35.846 14.492 0.703 1.00 52.85 70 GLY D CA 1
ATOM 1819 C C . GLY D 3 46 ? 35.150 13.228 0.228 1.00 63.74 70 GLY D C 1
ATOM 1820 O O . GLY D 3 46 ? 34.087 13.287 -0.398 1.00 65.80 70 GLY D O 1
ATOM 1821 N N . LEU D 3 47 ? 35.749 12.079 0.516 1.00 63.67 71 LEU D N 1
ATOM 1822 C CA . LEU D 3 47 ? 35.097 10.812 0.254 1.00 60.57 71 LEU D CA 1
ATOM 1823 C C . LEU D 3 47 ? 33.783 10.776 1.028 1.00 59.48 71 LEU D C 1
ATOM 1824 O O . LEU D 3 47 ? 33.769 11.044 2.231 1.00 60.14 71 LEU D O 1
ATOM 1829 N N . MET D 3 48 ? 32.686 10.474 0.331 1.00 59.69 72 MET D N 1
ATOM 1830 C CA . MET D 3 48 ? 31.379 10.272 0.963 1.00 58.99 72 MET D CA 1
ATOM 1831 C C . MET D 3 48 ? 31.001 8.800 0.917 1.00 62.72 72 MET D C 1
ATOM 1832 O O . MET D 3 48 ? 31.187 8.159 -0.116 1.00 75.14 72 MET D O 1
ATOM 1837 N N . LEU D 3 49 ? 30.474 8.273 2.027 1.00 62.41 73 LEU D N 1
ATOM 1838 C CA . LEU D 3 49 ? 30.059 6.858 2.131 1.00 67.28 73 LEU D CA 1
ATOM 1839 C C . LEU D 3 49 ? 28.699 6.687 2.816 1.00 67.54 73 LEU D C 1
ATOM 1840 O O . LEU D 3 49 ? 28.386 7.417 3.750 1.00 69.82 73 LEU D O 1
ATOM 1845 N N . ASP D 3 50 ? 27.907 5.713 2.364 1.00 63.90 74 ASP D N 1
ATOM 1846 C CA . ASP D 3 50 ? 26.609 5.423 2.982 1.00 62.48 74 ASP D CA 1
ATOM 1847 C C . ASP D 3 50 ? 26.300 3.926 2.971 1.00 69.33 74 ASP D C 1
ATOM 1848 O O . ASP D 3 50 ? 27.182 3.117 2.692 1.00 71.66 74 ASP D O 1
ATOM 1853 N N . ASN D 3 51 ? 25.052 3.568 3.275 1.00 75.15 75 ASN D N 1
ATOM 1854 C CA . ASN D 3 51 ? 24.643 2.166 3.417 1.00 82.19 75 ASN D CA 1
ATOM 1855 C C . ASN D 3 51 ? 25.729 1.317 4.079 1.00 80.60 75 ASN D C 1
ATOM 1856 O O . ASN D 3 51 ? 26.512 0.643 3.404 1.00 81.53 75 ASN D O 1
ATOM 1861 N N . TRP D 3 52 ? 25.776 1.365 5.406 1.00 80.29 76 TRP D N 1
ATOM 1862 C CA . TRP D 3 52 ? 26.786 0.633 6.168 1.00 82.40 76 TRP D CA 1
ATOM 1863 C C . TRP D 3 52 ? 26.259 -0.735 6.616 1.00 82.76 76 TRP D C 1
ATOM 1864 O O . TRP D 3 52 ? 25.267 -0.816 7.335 1.00 84.26 76 TRP D O 1
ATOM 1875 N N . LYS D 3 53 ? 26.917 -1.808 6.185 1.00 81.01 77 LYS D N 1
ATOM 1876 C CA . LYS D 3 53 ? 26.478 -3.163 6.536 1.00 78.00 77 LYS D CA 1
ATOM 1877 C C . LYS D 3 53 ? 27.041 -3.610 7.886 1.00 78.02 77 LYS D C 1
ATOM 1878 O O . LYS D 3 53 ? 28.011 -3.038 8.388 1.00 68.67 77 LYS D O 1
ATOM 1880 N N . ARG D 3 54 ? 26.420 -4.626 8.477 1.00 83.36 78 ARG D N 1
ATOM 1881 C CA . ARG D 3 54 ? 26.842 -5.116 9.786 1.00 82.57 78 ARG D CA 1
ATOM 1882 C C . ARG D 3 54 ? 28.322 -5.504 9.771 1.00 81.37 78 ARG D C 1
ATOM 1883 O O . ARG D 3 54 ? 28.773 -6.250 8.900 1.00 72.30 78 ARG D O 1
ATOM 1885 N N . GLY D 3 55 ? 29.077 -4.967 10.726 1.00 86.79 79 GLY D N 1
ATOM 1886 C CA . GLY D 3 55 ? 30.482 -5.304 10.873 1.00 94.08 79 GLY D CA 1
ATOM 1887 C C . GLY D 3 55 ? 31.460 -4.615 9.928 1.00 96.78 79 GLY D C 1
ATOM 1888 O O . GLY D 3 55 ? 32.591 -5.079 9.759 1.00 97.09 79 GLY D O 1
ATOM 1889 N N . ASP D 3 56 ? 31.038 -3.509 9.318 1.00 90.85 80 ASP D N 1
ATOM 1890 C CA . ASP D 3 56 ? 31.920 -2.726 8.450 1.00 85.53 80 ASP D CA 1
ATOM 1891 C C . ASP D 3 56 ? 33.070 -2.079 9.229 1.00 91.34 80 ASP D C 1
ATOM 1892 O O . ASP D 3 56 ? 32.942 -1.808 10.429 1.00 100.13 80 ASP D O 1
ATOM 1897 N N . SER D 3 57 ? 34.192 -1.832 8.552 1.00 83.27 81 SER D N 1
ATOM 1898 C CA . SER D 3 57 ? 35.285 -1.078 9.167 1.00 76.65 81 SER D CA 1
ATOM 1899 C C . SER D 3 57 ? 35.495 0.256 8.460 1.00 75.63 81 SER D C 1
ATOM 1900 O O . SER D 3 57 ? 36.032 0.297 7.349 1.00 62.89 81 SER D O 1
ATOM 1903 N N . PRO D 3 58 ? 35.074 1.354 9.121 1.00 83.18 82 PRO D N 1
ATOM 1904 C CA . PRO D 3 58 ? 35.032 2.723 8.585 1.00 74.82 82 PRO D CA 1
ATOM 1905 C C . PRO D 3 58 ? 36.429 3.176 8.191 1.00 66.46 82 PRO D C 1
ATOM 1906 O O . PRO D 3 58 ? 36.640 3.800 7.142 1.00 46.00 82 PRO D O 1
ATOM 1910 N N . THR D 3 59 ? 37.378 2.831 9.055 1.00 73.08 83 THR D N 1
ATOM 1911 C CA . THR D 3 59 ? 38.790 3.091 8.836 1.00 69.78 83 THR D CA 1
ATOM 1912 C C . THR D 3 59 ? 39.303 2.388 7.568 1.00 65.17 83 THR D C 1
ATOM 1913 O O . THR D 3 59 ? 39.796 3.042 6.645 1.00 58.73 83 THR D O 1
ATOM 1917 N N . GLU D 3 60 ? 39.161 1.064 7.516 1.00 68.16 84 GLU D N 1
ATOM 1918 C CA . GLU D 3 60 ? 39.611 0.286 6.357 1.00 67.13 84 GLU D CA 1
ATOM 1919 C C . GLU D 3 60 ? 38.983 0.793 5.058 1.00 63.01 84 GLU D C 1
ATOM 1920 O O . GLU D 3 60 ? 39.676 0.943 4.060 1.00 66.66 84 GLU D O 1
ATOM 1922 N N . LYS D 3 61 ? 37.681 1.068 5.073 1.00 61.72 85 LYS D N 1
ATOM 1923 C CA . LYS D 3 61 ? 37.004 1.608 3.889 1.00 67.59 85 LYS D CA 1
ATOM 1924 C C . LYS D 3 61 ? 37.502 2.990 3.452 1.00 77.08 85 LYS D C 1
ATOM 1925 O O . LYS D 3 61 ? 37.332 3.376 2.294 1.00 80.42 85 LYS D O 1
ATOM 1931 N N . HIS D 3 62 ? 38.100 3.737 4.379 1.00 75.92 86 HIS D N 1
ATOM 1932 C CA . HIS D 3 62 ? 38.655 5.057 4.061 1.00 69.09 86 HIS D CA 1
ATOM 1933 C C . HIS D 3 62 ? 40.038 4.935 3.439 1.00 67.19 86 HIS D C 1
ATOM 1934 O O . HIS D 3 62 ? 40.367 5.676 2.511 1.00 67.76 86 HIS D O 1
ATOM 1941 N N . LYS D 3 63 ? 40.837 3.999 3.959 1.00 62.69 87 LYS D N 1
ATOM 1942 C CA . LYS D 3 63 ? 42.168 3.719 3.419 1.00 58.37 87 LYS D CA 1
ATOM 1943 C C . LYS D 3 63 ? 42.073 3.115 2.012 1.00 65.02 87 LYS D C 1
ATOM 1944 O O . LYS D 3 63 ? 42.851 3.467 1.126 1.00 69.76 87 LYS D O 1
ATOM 1946 N N . LYS D 3 64 ? 41.098 2.231 1.807 1.00 66.35 88 LYS D N 1
ATOM 1947 C CA . LYS D 3 64 ? 40.920 1.531 0.529 1.00 67.81 88 LYS D CA 1
ATOM 1948 C C . LYS D 3 64 ? 40.400 2.405 -0.607 1.00 60.32 88 LYS D C 1
ATOM 1949 O O . LYS D 3 64 ? 40.932 2.369 -1.710 1.00 52.96 88 LYS D O 1
ATOM 1955 N N . LEU D 3 65 ? 39.344 3.166 -0.337 1.00 69.51 89 LEU D N 1
ATOM 1956 C CA . LEU D 3 65 ? 38.662 3.943 -1.374 1.00 75.17 89 LEU D CA 1
ATOM 1957 C C . LEU D 3 65 ? 39.279 5.319 -1.656 1.00 75.53 89 LEU D C 1
ATOM 1958 O O . LEU D 3 65 ? 38.800 6.035 -2.539 1.00 69.36 89 LEU D O 1
ATOM 1963 N N . TYR D 3 66 ? 40.343 5.668 -0.925 1.00 81.41 90 TYR D N 1
ATOM 1964 C CA . TYR D 3 66 ? 41.021 6.966 -1.082 1.00 79.77 90 TYR D CA 1
ATOM 1965 C C . TYR D 3 66 ? 42.341 7.056 -0.300 1.00 73.61 90 TYR D C 1
ATOM 1966 O O . TYR D 3 66 ? 42.471 7.876 0.621 1.00 66.03 90 TYR D O 1
ATOM 1975 N N . PRO D 3 67 ? 43.331 6.228 -0.677 1.00 69.72 91 PRO D N 1
ATOM 1976 C CA . PRO D 3 67 ? 44.594 6.069 0.061 1.00 72.53 91 PRO D CA 1
ATOM 1977 C C . PRO D 3 67 ? 45.392 7.365 0.060 1.00 72.92 91 PRO D C 1
ATOM 1978 O O . PRO D 3 67 ? 46.372 7.531 0.801 1.00 63.03 91 PRO D O 1
ATOM 1982 N N . SER D 3 68 ? 44.941 8.280 -0.788 1.00 75.75 92 SER D N 1
ATOM 1983 C CA . SER D 3 68 ? 45.606 9.551 -0.997 1.00 75.72 92 SER D CA 1
ATOM 1984 C C . SER D 3 68 ? 45.261 10.595 0.078 1.00 68.60 92 SER D C 1
ATOM 1985 O O . SER D 3 68 ? 45.905 11.641 0.167 1.00 63.46 92 SER D O 1
ATOM 1988 N N . CYS D 3 69 ? 44.241 10.316 0.883 1.00 57.79 93 CYS D N 1
ATOM 1989 C CA . CYS D 3 69 ? 43.776 11.285 1.855 1.00 43.14 93 CYS D CA 1
ATOM 1990 C C . CYS D 3 69 ? 44.847 11.616 2.862 1.00 40.24 93 CYS D C 1
ATOM 1991 O O . CYS D 3 69 ? 45.345 10.747 3.543 1.00 35.69 93 CYS D O 1
ATOM 1994 N N . ARG D 3 70 ? 45.174 12.895 2.972 1.00 55.25 94 ARG D N 1
ATOM 1995 C CA . ARG D 3 70 ? 46.141 13.361 3.959 1.00 59.45 94 ARG D CA 1
ATOM 1996 C C . ARG D 3 70 ? 45.800 12.856 5.358 1.00 58.34 94 ARG D C 1
ATOM 1997 O O . ARG D 3 70 ? 46.686 12.439 6.107 1.00 51.22 94 ARG D O 1
ATOM 2005 N N . PHE D 3 71 ? 44.514 12.893 5.708 1.00 66.12 95 PHE D N 1
ATOM 2006 C CA . PHE D 3 71 ? 44.081 12.431 7.027 1.00 63.56 95 PHE D CA 1
ATOM 2007 C C . PHE D 3 71 ? 44.260 10.924 7.181 1.00 51.75 95 PHE D C 1
ATOM 2008 O O . PHE D 3 71 ? 44.810 10.441 8.167 1.00 46.04 95 PHE D O 1
ATOM 2016 N N . VAL D 3 72 ? 43.752 10.193 6.202 1.00 46.17 96 VAL D N 1
ATOM 2017 C CA . VAL D 3 72 ? 43.749 8.752 6.250 1.00 53.82 96 VAL D CA 1
ATOM 2018 C C . VAL D 3 72 ? 45.188 8.224 6.246 1.00 55.77 96 VAL D C 1
ATOM 2019 O O . VAL D 3 72 ? 45.428 7.071 6.579 1.00 57.78 96 VAL D O 1
ATOM 2023 N N . GLN D 3 73 ? 46.147 9.084 5.912 1.00 60.53 97 GLN D N 1
ATOM 2024 C CA . GLN D 3 73 ? 47.562 8.701 5.971 1.00 70.76 97 GLN D CA 1
ATOM 2025 C C . GLN D 3 73 ? 48.187 8.837 7.366 1.00 73.06 97 GLN D C 1
ATOM 2026 O O . GLN D 3 73 ? 49.121 8.111 7.696 1.00 80.03 97 GLN D O 1
ATOM 2032 N N . SER D 3 74 ? 47.667 9.751 8.183 1.00 72.37 98 SER D N 1
ATOM 2033 C CA . SER D 3 74 ? 48.141 9.909 9.564 1.00 75.95 98 SER D CA 1
ATOM 2034 C C . SER D 3 74 ? 47.481 8.896 10.501 1.00 78.45 98 SER D C 1
ATOM 2035 O O . SER D 3 74 ? 48.048 8.500 11.516 1.00 74.85 98 SER D O 1
ATOM 2038 N N . LEU D 3 75 ? 46.267 8.491 10.152 1.00 88.44 99 LEU D N 1
ATOM 2039 C CA . LEU D 3 75 ? 45.515 7.537 10.950 1.00 91.18 99 LEU D CA 1
ATOM 2040 C C . LEU D 3 75 ? 46.120 6.159 10.736 1.00 89.10 99 LEU D C 1
ATOM 2041 O O . LEU D 3 75 ? 46.445 5.784 9.607 1.00 85.51 99 LEU D O 1
#

Foldseek 3Di:
DVVVVVVVVVVVVVVVVVVVVVVVVVVVVVVVVVVVVVVVCVVVVVVVVVVVVVVVVVVVVVD/DVVVVVVVVVVVVVVVVVVVVVVVVVVVVVVVVVVVVVVVVVVVVVVVVVVVVVVVVVVVVPD/DCVVVVVVVVVVVVVVVVVVVVVVVVVVVVVVVVVVVVVVVVVVVVVVVVVVVVVVVVVVVVD/DDDQLVVLLVQCPQADPPAQDDSNQLSVLQWHDPNPHNWTARPFPTDIDDDHDHPDRNLVVCCVVCVPTPVNVVD

Nearest PDB structures (foldseek):
  3m0a-assembly1_D  TM=1.000E+00  e=8.810E-15  Homo sapiens
  3m1d-assembly2_B  TM=9.881E-01  e=3.444E-13  Homo sapiens
  7nk0-assembly2_E  TM=9.479E-01  e=1.425E-13  Homo sapiens
  6qci-assembly2_B  TM=9.778E-01  e=1.458E-09  Homo sapiens
  6w74-assembly1_A  TM=9.509E-01  e=4.319E-09  Homo sapiens

Solvent-accessible surface area: 14936 Å² total; per-residue (Å²): 112,26,112,103,60,0,41,38,0,59,158,84,8,46,72,2,69,103,54,13,82,92,3,58,126,63,13,82,136,0,33,106,47,2,47,33,19,52,156,85,43,56,117,19,42,63,78,5,102,44,2,49,70,90,2,88,116,10,50,168,65,80,93,173,42,125,64,79,0,52,69,5,62,57,86,5,63,77,6,43,97,68,0,34,54,3,22,135,51,0,65,146,13,22,114,60,1,67,51,7,11,118,53,13,117,98,15,64,80,94,10,124,44,12,40,74,92,1,86,104,7,57,176,69,66,97,146,154,64,49,154,46,0,41,98,8,39,39,51,3,43,27,0,60,43,0,0,30,0,0,75,72,25,3,97,67,9,50,119,38,1,55,59,7,52,98,75,30,99,97,24,29,106,42,4,93,57,4,50,127,69,0,66,97,12,72,144,95,116,174,18,61,98,63,11,69,25,4,10,52,0,34,105,8,52,106,77,36,66,16,55,22,21,17,0,0,95,0,0,0,72,16,38,52,87,112,20,52,0,59,0,94,46,30,22,29,93,20,66,131,11,65,90,75,42,55,8,53,43,51,0,47,161,97,85,87,82,2,167,23,13,130,92,105

B-factor: mean 55.6, std 18.99, range [12.44, 179.36]

GO terms:
  GO:0061630 ubiquitin protein ligase activity (F, IDA)
  GO:0005737 cytoplasm (C, IDA)
  GO:0038061 non-canonical NF-kappaB signal transduction (P, IDA)
  GO:0042110 T cell activation (P, IDA)
  GO:0030674 protein-macromolecule adaptor activity (F, IDA)
  GO:0031625 ubiquitin protein ligase binding (F, IDA)
  GO:0140639 positive regulation of pyroptotic inflammatory response (P, IDA)
  GO:0023035 CD40 signaling pathway (P, IDA)
  GO:0160162 CD27 signaling pathway (P, IDA)
  GO:0005829 cytosol (C, IC)
  GO:0009898 cytoplasmic side of plasma membrane (C, IC)
  GO:0043123 positive regulation of canonical NF-kappaB signal transduction (P, IMP)
  GO:1990604 IRE1-TRAF2-ASK1 complex (C, IDA)
  GO:0070059 intrinsic apoptotic signaling pathway in response to endoplasmic reticulum stress (P, TAS)
  GO:0005515 protein binding (F, IPI)
  GO:0000151 ubiquitin ligase complex (C, IPI)
  GO:0019901 protein kinase binding (F, IPI)
  GO:0004842 ubiquitin-protein transferase activity (F, IDA)
  GO:0042981 regulation of apoptotic process (P, IDA)
  GO:0043507 positive regulation of JUN kinase activity (P, IDA)

Organism: Homo sapiens (NCBI:txid9606)

Radius of gyration: 26.24 Å; Cα contacts (8 Å, |Δi|>4): 244; chains: 4; bounding box: 31×92×40 Å

InterPro domains:
  IPR001293 Zinc finger, TRAF-type [PF02176] (178-235)
  IPR001293 Zinc finger, TRAF-type [PS50145] (125-170)
  IPR001293 Zinc finger, TRAF-type [PS50145] (177-233)
  IPR001841 Zinc finger, RING-type [PS50089] (34-72)
  IPR001841 Zinc finger, RING-type [SM00184] (34-72)
  IPR002083 MATH/TRAF domain [PS50144] (351-496)
  IPR002083 MATH/TRAF domain [SM00061] (356-478)
  IPR008974 TRAF-like [G3DSA:2.60.210.10] (332-501)
  IPR012227 TNF receptor-associated factor TRAF, metazoa [PIRSF015614] (5-499)
  IPR013083 Zinc finger, RING/FYVE/PHD-type [G3DSA:3.30.40.10] (1-137)
  IPR013083 Zinc finger, RING/FYVE/PHD-type [G3DSA:3.30.40.10] (138-181)
  IPR013083 Zinc finger, RING/FYVE/PHD-type [G3DSA:3.30.40.10] (182-240)
  IPR017907 Zinc finger, RING-type, conserved site [PS00518] (49-58)
  IPR018957 Zinc finger, C3HC4 RING-type [PF00097] (34-72)
  IPR027133 TNF receptor-associated factor 2, C3HC3D-type RING zinc finger [cd16639] (31-73)
  IPR032070 TNF receptor-associated factor, BIRC3 binding domain [PF16673] (267-330)
  IPR037305 TNF receptor-associated factor 2, MATH domain [cd03778] (334-497)
  IPR049342 TRAF1-6, MATH domain [PF21355] (376-493)
  IPR049441 TRAF2, second zinc finger [PF21341] (104-122)

Sequence (264 aa):
ELLQRCESLEKKTATFENIVCVLNREVERVAMTAEACSRQHRLDQDKIEALSSKVQQLERSIGELLQRCESLEKKTATFENIVCVLNREVERVAMTAEACSRQHRLDQDKIEALSSKVQQLERSIGFMKEKLLAELEGKLRVFENIVAVLNKEVEASHLALATSIHQSQLDRERILSLEQRVVELQQTLMLSCELYRMSTYSTFPAGVPVSERSLARAGFYYTGVNDKVKCFCCGLMLDNWKRGDSPTEKHKKLYPSCRFVQSL